Protein AF-R5KDH1-F1 (afdb_monomer)

Mean predicted aligned error: 16.39 Å

pLDDT: mean 75.21, std 15.28, range [27.48, 97.56]

Foldseek 3Di:
DDDDDDDQDQKKKAKDADPPFDPVSVVRHRPIDRDPVPDDDDPDPPGRMDIDIDRPPVDPQPVVLVVVVVVVVVVVVVVVVVLVVLVVVLVVLVVVVVVVVVVVVVVVVVVVVQVVVDDPDPCVVVCVPDDDCVVVVVVSVVVSCVSNVLSVLLVVLVVLLVVLVVVCVVVVVVVCLLLSLLLSLLVQLLVHDSNNVNNLVVLLVVLVSQLCSCVVRVVPDSVVSVLVSVLSSVSNVQSNVQNPDDDHSSVSSV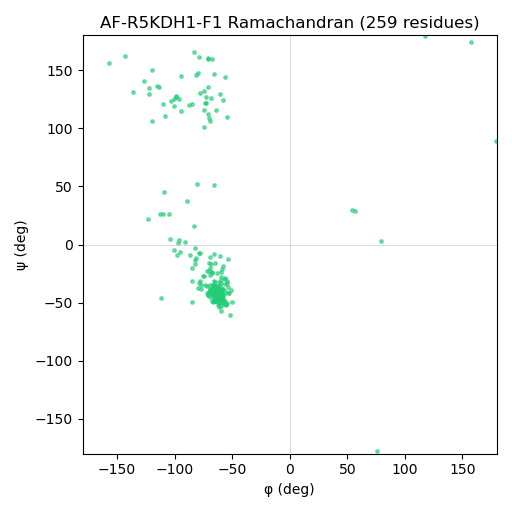CSSVPGD

Secondary structure (DSSP, 8-state):
----------EEEEEEE-TTS-HHHHHTTT-EESSGGGSPPPSSTT--EEEEEEE---S-THHHHHHHHHHHHHHHHHHHHHHHHHHHHHHHHHHHHHHHHHHHHHHHHHHHHHHHT-TT-TTHHHHTT----HHHHHHHHHHHHHHHHHHHHHHHHHHHHHHHHHHHHHTT-GGGHHHHHHHHHHHHHHH-HHHHHHHHHHHHHHHHHHHIIIIIIS---HHHHHHHHHHHHHHHHHHHHHHTSSS-HHHHTTTGGGS--

Structure (mmCIF, N/CA/C/O backbone):
data_AF-R5KDH1-F1
#
_entry.id   AF-R5KDH1-F1
#
loop_
_atom_site.group_PDB
_atom_site.id
_atom_site.type_symbol
_atom_site.label_atom_id
_atom_site.label_alt_id
_atom_site.label_comp_id
_atom_site.label_asym_id
_atom_site.label_entity_id
_atom_site.label_seq_id
_atom_site.pdbx_PDB_ins_code
_atom_site.Cartn_x
_atom_site.Cartn_y
_atom_site.Cartn_z
_atom_site.occupancy
_atom_site.B_iso_or_equiv
_atom_site.auth_seq_id
_atom_site.auth_comp_id
_atom_site.auth_asym_id
_atom_site.auth_atom_id
_atom_site.pdbx_PDB_model_num
ATOM 1 N N . MET A 1 1 ? 4.287 -24.248 -40.694 1.00 28.45 1 MET A N 1
ATOM 2 C CA . MET A 1 1 ? 4.937 -23.489 -39.607 1.00 28.45 1 MET A CA 1
ATOM 3 C C . MET A 1 1 ? 5.360 -22.168 -40.203 1.00 28.45 1 MET A C 1
ATOM 5 O O . MET A 1 1 ? 6.288 -22.158 -40.998 1.00 28.45 1 MET A O 1
ATOM 9 N N . THR A 1 2 ? 4.625 -21.103 -39.910 1.00 28.53 2 THR A N 1
ATOM 10 C CA . THR A 1 2 ? 4.895 -19.768 -40.452 1.00 28.53 2 THR A CA 1
ATOM 11 C C . THR A 1 2 ? 5.155 -18.877 -39.252 1.00 28.53 2 THR A C 1
ATOM 13 O O . THR A 1 2 ? 4.257 -18.627 -38.454 1.00 28.53 2 THR A O 1
ATOM 16 N N . THR A 1 3 ? 6.419 -18.529 -39.058 1.00 27.48 3 THR A N 1
ATOM 17 C CA . THR A 1 3 ? 6.893 -17.676 -37.971 1.00 27.48 3 THR A CA 1
ATOM 18 C C . THR A 1 3 ? 6.370 -16.260 -38.205 1.00 27.48 3 THR A C 1
ATOM 20 O O . THR A 1 3 ? 6.583 -15.707 -39.282 1.00 27.48 3 THR A O 1
ATOM 23 N N . LEU A 1 4 ? 5.689 -15.674 -37.220 1.00 30.05 4 LEU A N 1
ATOM 24 C CA . LEU A 1 4 ? 5.354 -14.250 -37.219 1.00 30.05 4 LEU A CA 1
ATOM 25 C C . LEU A 1 4 ? 6.659 -13.463 -37.022 1.00 30.05 4 LEU A C 1
ATOM 27 O O . LEU A 1 4 ? 7.229 -13.475 -35.934 1.00 30.05 4 LEU A O 1
ATOM 31 N N . LYS A 1 5 ? 7.164 -12.833 -38.085 1.00 32.09 5 LYS A N 1
ATOM 32 C CA . LYS A 1 5 ? 8.223 -11.819 -38.015 1.00 32.09 5 LYS A CA 1
ATOM 33 C C . LYS A 1 5 ? 7.588 -10.468 -38.323 1.00 32.09 5 LYS A C 1
ATOM 35 O O . LYS A 1 5 ? 7.166 -10.241 -39.449 1.00 32.09 5 LYS A O 1
ATOM 40 N N . GLY A 1 6 ? 7.509 -9.614 -37.314 1.00 32.19 6 GLY A N 1
ATOM 41 C CA . GLY A 1 6 ? 7.037 -8.241 -37.436 1.00 32.19 6 GLY A CA 1
ATOM 42 C C . GLY A 1 6 ? 7.061 -7.574 -36.069 1.00 32.19 6 GLY A C 1
ATOM 43 O O . GLY A 1 6 ? 6.088 -7.663 -35.328 1.00 32.19 6 GLY A O 1
ATOM 44 N N . ARG A 1 7 ? 8.199 -6.966 -35.714 1.00 37.72 7 ARG A N 1
ATOM 45 C CA . ARG A 1 7 ? 8.229 -5.885 -34.723 1.00 37.72 7 ARG A CA 1
ATOM 46 C C . ARG A 1 7 ? 7.627 -4.668 -35.421 1.00 37.72 7 ARG A C 1
ATOM 48 O O . ARG A 1 7 ? 8.076 -4.340 -36.512 1.00 37.72 7 ARG A O 1
ATOM 55 N N . ILE A 1 8 ? 6.626 -4.030 -34.825 1.00 44.75 8 ILE A N 1
ATOM 56 C CA . ILE A 1 8 ? 6.226 -2.679 -35.228 1.00 44.75 8 ILE A CA 1
ATOM 57 C C . ILE A 1 8 ? 7.321 -1.770 -34.661 1.00 44.75 8 ILE A C 1
ATOM 59 O O . ILE A 1 8 ? 7.395 -1.578 -33.453 1.00 44.75 8 ILE A O 1
ATOM 63 N N . SER A 1 9 ? 8.245 -1.349 -35.516 1.00 46.91 9 SER A N 1
ATOM 64 C CA . SER A 1 9 ? 9.350 -0.449 -35.194 1.00 46.91 9 SER A CA 1
ATOM 65 C C . SER A 1 9 ? 9.061 0.878 -35.887 1.00 46.91 9 SER A C 1
ATOM 67 O O . SER A 1 9 ? 8.931 0.887 -37.105 1.00 46.91 9 SER A O 1
ATOM 69 N N . ASN A 1 10 ? 8.962 1.978 -35.134 1.00 54.75 10 ASN A N 1
ATOM 70 C CA . ASN A 1 10 ? 8.792 3.338 -35.681 1.00 54.75 10 ASN A CA 1
ATOM 71 C C . ASN A 1 10 ? 10.139 3.967 -36.100 1.00 54.75 10 ASN A C 1
ATOM 73 O O . ASN A 1 10 ? 10.263 5.184 -36.231 1.00 54.75 10 ASN A O 1
ATOM 77 N N . GLU A 1 11 ? 11.176 3.141 -36.236 1.00 59.59 11 GLU A N 1
ATOM 78 C CA . GLU A 1 11 ? 12.497 3.556 -36.689 1.00 59.59 11 GLU A CA 1
ATOM 79 C C . GLU A 1 11 ? 12.551 3.506 -38.216 1.00 59.59 11 GLU A C 1
ATOM 81 O O . GLU A 1 11 ? 12.409 2.439 -38.816 1.00 59.59 11 GLU A O 1
ATOM 86 N N . ILE A 1 12 ? 12.815 4.653 -38.838 1.00 74.56 12 ILE A N 1
ATOM 87 C CA . ILE A 1 12 ? 13.170 4.730 -40.251 1.00 74.56 12 ILE A CA 1
ATOM 88 C C . ILE A 1 12 ? 14.694 4.768 -40.351 1.00 74.56 12 ILE A C 1
ATOM 90 O O . ILE A 1 12 ? 15.368 5.619 -39.763 1.00 74.56 12 ILE A O 1
ATOM 94 N N . TYR A 1 13 ? 15.253 3.840 -41.121 1.00 79.88 13 TYR A N 1
ATOM 95 C CA . TYR A 1 13 ? 16.681 3.770 -41.398 1.00 79.88 13 TYR A CA 1
ATOM 96 C C . TYR A 1 13 ? 16.988 4.500 -42.705 1.00 79.88 13 TYR A C 1
ATOM 98 O O . TYR A 1 13 ? 16.583 4.063 -43.781 1.00 79.88 13 TYR A O 1
ATOM 106 N N . ILE A 1 14 ? 17.742 5.591 -42.635 1.00 83.12 14 ILE A N 1
ATOM 107 C CA . ILE A 1 14 ? 18.126 6.401 -43.791 1.00 83.12 14 ILE A CA 1
ATOM 108 C C . ILE A 1 14 ? 19.572 6.099 -44.160 1.00 83.12 14 ILE A C 1
ATOM 110 O O . ILE A 1 14 ? 20.496 6.256 -43.360 1.00 83.12 14 ILE A O 1
ATOM 114 N N . TRP A 1 15 ? 19.806 5.694 -45.403 1.00 87.94 15 TRP A N 1
ATOM 115 C CA . TRP A 1 15 ? 21.163 5.517 -45.905 1.00 87.94 15 TRP A CA 1
ATOM 116 C C . TRP A 1 15 ? 21.816 6.875 -46.162 1.00 87.94 15 TRP A C 1
ATOM 118 O O . TRP A 1 15 ? 21.323 7.660 -46.966 1.00 87.94 15 TRP A O 1
ATOM 128 N N . ARG A 1 16 ? 22.953 7.147 -45.516 1.00 85.19 16 ARG A N 1
ATOM 129 C CA . ARG A 1 16 ? 23.733 8.378 -45.694 1.00 85.19 16 ARG A CA 1
ATOM 130 C C . ARG A 1 16 ? 25.085 8.094 -46.334 1.00 85.19 16 ARG A C 1
ATOM 132 O O . ARG A 1 16 ? 25.803 7.171 -45.940 1.00 85.19 16 ARG A O 1
ATOM 139 N N . SER A 1 17 ? 25.468 8.911 -47.308 1.00 86.75 17 SER A N 1
ATOM 140 C CA . SER A 1 17 ? 26.743 8.836 -48.016 1.00 86.75 17 SER A CA 1
ATOM 141 C C . SER A 1 17 ? 27.509 10.153 -47.892 1.00 86.75 17 SER A C 1
ATOM 143 O O . SER A 1 17 ? 26.944 11.227 -48.051 1.00 86.75 17 SER A O 1
ATOM 145 N N . SER A 1 18 ? 28.811 10.092 -47.606 1.00 82.00 18 SER A N 1
ATOM 146 C CA . SER A 1 18 ? 29.659 11.292 -47.619 1.00 82.00 18 SER A CA 1
ATOM 147 C C . SER A 1 18 ? 30.061 11.701 -49.046 1.00 82.00 18 SER A C 1
ATOM 149 O O . SER A 1 18 ? 30.124 10.856 -49.937 1.00 82.00 18 SER A O 1
ATOM 151 N N . ASP A 1 19 ? 30.497 12.952 -49.233 1.00 75.06 19 ASP A N 1
ATOM 152 C CA . ASP A 1 19 ? 30.885 13.565 -50.526 1.00 75.06 19 ASP A CA 1
ATOM 153 C C . ASP A 1 19 ? 31.944 12.802 -51.359 1.00 75.06 19 ASP A C 1
ATOM 155 O O . ASP A 1 19 ? 32.132 13.076 -52.539 1.00 75.06 19 ASP A O 1
ATOM 159 N N . ASN A 1 20 ? 32.625 11.810 -50.774 1.00 76.94 20 ASN A N 1
ATOM 160 C CA . ASN A 1 20 ? 33.615 10.944 -51.434 1.00 76.94 20 ASN A CA 1
ATOM 161 C C . ASN A 1 20 ? 33.273 9.441 -51.330 1.00 76.94 20 ASN A C 1
ATOM 163 O O . 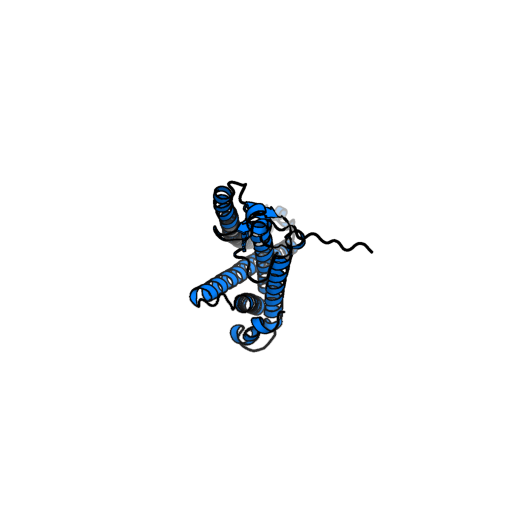ASN A 1 20 ? 34.167 8.590 -51.371 1.00 76.94 20 ASN A O 1
ATOM 167 N N . ALA A 1 21 ? 32.007 9.095 -51.101 1.00 79.50 21 ALA A N 1
ATOM 168 C CA . ALA A 1 21 ? 31.538 7.715 -51.116 1.00 79.50 21 ALA A CA 1
ATOM 169 C C . ALA A 1 21 ? 31.515 7.155 -52.551 1.00 79.50 21 ALA A C 1
ATOM 171 O O . ALA A 1 21 ? 31.547 7.896 -53.531 1.00 79.50 21 ALA A O 1
ATOM 172 N N . CYS A 1 22 ? 31.491 5.827 -52.698 1.00 83.38 22 CYS A N 1
ATOM 173 C CA . CYS A 1 22 ? 31.455 5.226 -54.031 1.00 83.38 22 CYS A CA 1
ATOM 174 C C . CYS A 1 22 ? 30.123 5.522 -54.746 1.00 83.38 22 CYS A C 1
ATOM 176 O O . CYS A 1 22 ? 29.117 5.759 -54.071 1.00 83.38 22 CYS A O 1
ATOM 178 N N . PRO A 1 23 ? 30.066 5.411 -56.089 1.00 84.31 23 PRO A N 1
ATOM 179 C CA . PRO A 1 23 ? 28.854 5.717 -56.856 1.00 84.31 23 PRO A CA 1
ATOM 180 C C . PRO A 1 23 ? 27.612 4.952 -56.381 1.00 84.31 23 PRO A C 1
ATOM 182 O O . PRO A 1 23 ? 26.507 5.482 -56.398 1.00 84.31 23 PRO A O 1
ATOM 185 N N . LYS A 1 24 ? 27.793 3.715 -55.895 1.00 83.62 24 LYS A N 1
ATOM 186 C CA . LYS A 1 24 ? 26.703 2.897 -55.350 1.00 83.62 24 LYS A CA 1
ATOM 187 C C . LYS A 1 24 ? 26.196 3.430 -54.004 1.00 83.62 24 LYS A C 1
ATOM 189 O O . LYS A 1 24 ? 24.990 3.514 -53.814 1.00 83.62 24 LYS A O 1
ATOM 194 N N . CYS A 1 25 ? 27.090 3.824 -53.095 1.00 83.62 25 CYS A N 1
ATOM 195 C CA . CYS A 1 25 ? 26.715 4.440 -51.818 1.00 83.62 25 CYS A CA 1
ATOM 196 C C . CYS A 1 25 ? 26.050 5.817 -52.047 1.00 83.62 25 CYS A C 1
ATOM 198 O O . CYS A 1 25 ? 25.069 6.108 -51.377 1.00 83.62 25 CYS A O 1
ATOM 200 N N . GLN A 1 26 ? 26.530 6.612 -53.016 1.00 83.69 26 GLN A N 1
ATOM 201 C CA . GLN A 1 26 ? 25.919 7.896 -53.402 1.00 83.69 26 GLN A CA 1
ATOM 202 C C . GLN A 1 26 ? 24.527 7.723 -54.019 1.00 83.69 26 GLN A C 1
ATOM 204 O O . GLN A 1 26 ? 23.630 8.503 -53.736 1.00 83.69 26 GLN A O 1
ATOM 209 N N . SER A 1 27 ? 24.310 6.670 -54.816 1.00 87.06 27 SER A N 1
ATOM 210 C CA . SER A 1 27 ? 22.987 6.383 -55.395 1.00 87.06 27 SER A CA 1
ATOM 211 C C . SER A 1 27 ? 21.932 5.944 -54.376 1.00 87.06 27 SER A C 1
ATOM 213 O O . SER A 1 27 ? 20.747 5.932 -54.694 1.00 87.06 27 SER A O 1
ATOM 215 N N . LEU A 1 28 ? 22.366 5.537 -53.182 1.00 86.06 28 LEU A N 1
ATOM 216 C CA . LEU A 1 28 ? 21.493 5.120 -52.088 1.00 86.06 28 LEU A CA 1
ATOM 217 C C . LEU A 1 28 ? 21.307 6.229 -51.047 1.00 86.06 28 LEU A C 1
ATOM 219 O O . LEU A 1 28 ? 20.536 6.036 -50.117 1.00 86.06 28 LEU A O 1
ATOM 223 N N . ASP A 1 29 ? 22.001 7.361 -51.186 1.00 87.00 29 ASP A N 1
ATOM 224 C CA . ASP A 1 29 ? 21.926 8.464 -50.235 1.00 87.00 29 ASP A CA 1
ATOM 225 C C . ASP A 1 29 ? 20.504 9.031 -50.132 1.00 87.00 29 ASP A C 1
ATOM 227 O O . ASP A 1 29 ? 19.863 9.322 -51.142 1.00 87.00 29 ASP A O 1
ATOM 231 N N . GLY A 1 30 ? 20.009 9.153 -48.902 1.00 80.88 30 GLY A N 1
ATOM 232 C CA . GLY A 1 30 ? 18.650 9.585 -48.588 1.00 80.88 30 GLY A CA 1
ATOM 233 C C . GLY A 1 30 ? 17.575 8.509 -48.747 1.00 80.88 30 GLY A C 1
ATOM 234 O O . GLY A 1 30 ? 16.405 8.817 -48.558 1.00 80.88 30 GLY A O 1
ATOM 235 N N . LYS A 1 31 ? 17.923 7.260 -49.091 1.00 87.81 31 LYS A N 1
ATOM 236 C CA . LYS A 1 31 ? 16.929 6.186 -49.192 1.00 87.81 31 LYS A CA 1
ATOM 237 C C . LYS A 1 31 ? 16.546 5.650 -47.812 1.00 87.81 31 LYS A C 1
ATOM 239 O O . LYS A 1 31 ? 17.424 5.287 -47.029 1.00 87.81 31 LYS A O 1
ATOM 244 N N . GLU A 1 32 ? 15.244 5.557 -47.581 1.00 84.31 32 GLU A N 1
ATOM 245 C CA . GLU A 1 32 ? 14.618 5.100 -46.341 1.00 84.31 32 GLU A CA 1
ATOM 246 C C . GLU A 1 32 ? 14.290 3.601 -46.387 1.00 84.31 32 GLU A C 1
ATOM 248 O O . GLU A 1 32 ? 13.940 3.054 -47.440 1.00 84.31 32 GLU A O 1
ATOM 253 N N . TYR A 1 33 ? 14.422 2.941 -45.238 1.00 80.50 33 TYR A N 1
ATOM 254 C CA . TYR A 1 33 ? 14.082 1.540 -45.020 1.00 80.50 33 TYR A CA 1
ATOM 255 C C . TYR A 1 33 ? 13.332 1.412 -43.693 1.00 80.50 33 TYR A C 1
ATOM 257 O O . TYR A 1 33 ? 13.796 1.915 -42.674 1.00 80.50 33 TYR A O 1
ATOM 265 N N . GLU A 1 34 ? 12.202 0.708 -43.701 1.00 68.69 34 GLU A N 1
ATOM 266 C CA . GLU A 1 34 ? 11.381 0.454 -42.504 1.00 68.69 34 GLU A CA 1
ATOM 267 C C . GLU A 1 34 ? 11.878 -0.764 -41.702 1.00 68.69 34 GLU A C 1
ATOM 269 O O . GLU A 1 34 ? 11.588 -0.903 -40.518 1.00 68.69 34 GLU A O 1
ATOM 274 N N . ASN A 1 35 ? 12.660 -1.655 -42.329 1.00 73.06 35 ASN A N 1
ATOM 275 C CA . ASN A 1 35 ? 13.270 -2.806 -41.664 1.00 73.06 35 ASN A CA 1
ATOM 276 C C . ASN A 1 35 ? 14.779 -2.841 -41.891 1.00 73.06 35 ASN A C 1
ATOM 278 O O . ASN A 1 35 ? 15.268 -2.645 -43.004 1.00 73.06 35 ASN A O 1
ATOM 282 N N . ILE A 1 36 ? 15.516 -3.214 -40.844 1.00 73.94 36 ILE A N 1
ATOM 283 C CA . ILE A 1 36 ? 16.972 -3.392 -40.905 1.00 73.94 36 ILE A CA 1
ATOM 284 C C . ILE A 1 36 ? 17.397 -4.487 -41.899 1.00 73.94 36 ILE A C 1
ATOM 286 O O . ILE A 1 36 ? 18.440 -4.367 -42.537 1.00 73.94 36 ILE A O 1
ATOM 290 N N . ASP A 1 37 ? 16.568 -5.524 -42.065 1.00 76.12 37 ASP A N 1
ATOM 291 C CA . ASP A 1 37 ? 16.812 -6.644 -42.984 1.00 76.12 37 ASP A CA 1
ATOM 292 C C . ASP A 1 37 ? 16.714 -6.220 -44.466 1.00 76.12 37 ASP A C 1
ATOM 294 O O . ASP A 1 37 ? 17.269 -6.893 -45.336 1.00 76.12 37 ASP A O 1
ATOM 298 N N . ASP A 1 38 ? 16.044 -5.098 -44.759 1.00 80.69 38 ASP A N 1
ATOM 299 C CA . ASP A 1 38 ? 15.888 -4.560 -46.118 1.00 80.69 38 ASP A CA 1
ATOM 300 C C . ASP A 1 38 ? 17.060 -3.646 -46.528 1.00 80.69 38 ASP A C 1
ATOM 302 O O . ASP A 1 38 ? 17.180 -3.258 -47.698 1.00 80.69 38 ASP A O 1
ATOM 306 N N . ILE A 1 39 ? 17.947 -3.308 -45.582 1.00 81.69 39 ILE A N 1
ATOM 307 C CA . ILE A 1 39 ? 19.115 -2.464 -45.833 1.00 81.69 39 ILE A CA 1
ATOM 308 C C . ILE A 1 39 ? 20.149 -3.274 -46.633 1.00 81.69 39 ILE A C 1
ATOM 310 O O . ILE A 1 39 ? 20.627 -4.310 -46.168 1.00 81.69 39 ILE A O 1
ATOM 314 N N . PRO A 1 40 ? 20.553 -2.816 -47.832 1.00 82.50 40 PRO A N 1
ATOM 315 C CA . PRO A 1 40 ? 21.485 -3.557 -48.668 1.00 82.50 40 PRO A CA 1
ATOM 316 C C . PRO A 1 40 ? 22.875 -3.657 -48.032 1.00 82.50 40 PRO A C 1
ATOM 318 O O . PRO A 1 40 ? 23.372 -2.713 -47.417 1.00 82.50 40 PRO A O 1
ATOM 321 N N . ASP A 1 41 ? 23.556 -4.778 -48.277 1.00 81.12 41 ASP A N 1
ATOM 322 C CA . ASP A 1 41 ? 24.926 -4.981 -47.809 1.00 81.12 41 ASP A CA 1
ATOM 323 C C . ASP A 1 41 ? 25.880 -3.881 -48.287 1.00 81.12 41 ASP A C 1
ATOM 325 O O . ASP A 1 41 ? 25.823 -3.394 -49.429 1.00 81.12 41 ASP A O 1
ATOM 329 N N . ARG A 1 42 ? 26.832 -3.538 -47.412 1.00 74.69 42 ARG A N 1
ATOM 330 C CA . ARG A 1 42 ? 27.854 -2.535 -47.713 1.00 74.69 42 ARG A CA 1
ATOM 331 C C . ARG A 1 42 ? 28.642 -2.944 -48.964 1.00 74.69 42 ARG A C 1
ATOM 333 O O . ARG A 1 42 ? 29.262 -4.007 -48.971 1.00 74.69 42 ARG A O 1
ATOM 340 N N . PRO A 1 43 ? 28.710 -2.083 -49.999 1.00 75.62 43 PRO A N 1
ATOM 341 C CA . PRO A 1 43 ? 29.357 -2.422 -51.267 1.00 75.62 43 PRO A CA 1
ATOM 342 C C . PRO A 1 43 ? 30.842 -2.775 -51.148 1.00 75.62 43 PRO A C 1
ATOM 344 O O . PRO A 1 43 ? 31.370 -3.501 -51.986 1.00 75.62 43 PRO A O 1
ATOM 347 N N . HIS A 1 44 ? 31.528 -2.223 -50.146 1.00 69.62 44 HIS A N 1
ATOM 348 C CA . HIS A 1 44 ? 32.909 -2.553 -49.823 1.00 69.62 44 HIS A CA 1
ATOM 349 C C . HIS A 1 44 ? 33.230 -2.212 -48.357 1.00 69.62 44 HIS A C 1
ATOM 351 O O . HIS A 1 44 ? 32.613 -1.301 -47.794 1.00 69.62 44 HIS A O 1
ATOM 357 N N . PRO A 1 45 ? 34.239 -2.869 -47.750 1.00 68.31 45 PRO A N 1
ATOM 358 C CA . PRO A 1 45 ? 34.552 -2.729 -46.322 1.00 68.31 45 PRO A CA 1
ATOM 359 C C . PRO A 1 45 ? 34.907 -1.307 -45.860 1.00 68.31 45 PRO A C 1
ATOM 361 O O . PRO A 1 45 ? 34.734 -0.990 -44.691 1.00 68.31 45 PRO A O 1
ATOM 364 N N . ASN A 1 46 ? 35.381 -0.447 -46.769 1.00 64.88 46 ASN A N 1
ATOM 365 C CA . ASN A 1 46 ? 35.840 0.915 -46.460 1.00 64.88 46 ASN A CA 1
ATOM 366 C C . ASN A 1 46 ? 34.940 2.018 -47.072 1.00 64.88 46 ASN A C 1
ATOM 368 O O . ASN A 1 46 ? 35.436 3.094 -47.409 1.00 64.88 46 ASN A O 1
ATOM 372 N N . CYS A 1 47 ? 33.644 1.747 -47.323 1.00 71.06 47 CYS A N 1
ATOM 373 C CA . CYS A 1 47 ? 32.727 2.786 -47.832 1.00 71.06 47 CYS A CA 1
ATOM 374 C C . CYS A 1 47 ? 32.436 3.817 -46.742 1.00 71.06 47 CYS A C 1
ATOM 376 O O . CYS A 1 47 ? 32.147 3.462 -45.602 1.00 71.06 47 CYS A O 1
ATOM 378 N N . LYS A 1 48 ? 32.480 5.100 -47.115 1.00 78.69 48 LYS A N 1
ATOM 379 C CA . LYS A 1 48 ? 32.100 6.239 -46.266 1.00 78.69 48 LYS A CA 1
ATOM 380 C C . LYS A 1 48 ? 30.577 6.424 -46.255 1.00 78.69 48 LYS A C 1
ATOM 382 O O . LYS A 1 48 ? 30.075 7.490 -46.598 1.00 78.69 48 LYS A O 1
ATOM 387 N N . CYS A 1 49 ? 29.854 5.350 -45.958 1.00 80.12 49 CYS A N 1
ATOM 388 C CA . CYS A 1 49 ? 28.407 5.357 -45.784 1.00 80.12 49 CYS A CA 1
ATOM 389 C C . CYS A 1 49 ? 28.053 4.905 -44.370 1.00 80.12 49 CYS A C 1
ATOM 391 O O . CYS A 1 49 ? 28.766 4.095 -43.768 1.00 80.12 49 CYS A O 1
ATOM 393 N N . TYR A 1 50 ? 26.940 5.404 -43.857 1.00 83.12 50 TYR A N 1
ATOM 394 C CA . TYR A 1 50 ? 26.382 4.998 -42.575 1.00 83.12 50 TYR A CA 1
ATOM 395 C C . TYR A 1 50 ? 24.857 4.981 -42.661 1.00 83.12 50 TYR A C 1
ATOM 397 O O . TYR A 1 50 ? 24.279 5.529 -43.596 1.00 83.12 50 TYR A O 1
ATOM 405 N N . ILE A 1 51 ? 24.229 4.292 -41.716 1.00 83.12 51 ILE A N 1
ATOM 406 C CA . ILE A 1 51 ? 22.779 4.306 -41.557 1.00 83.12 51 ILE A CA 1
ATOM 407 C C . ILE A 1 51 ? 22.475 5.291 -40.442 1.00 83.12 51 ILE A C 1
ATOM 409 O O . ILE A 1 51 ? 23.081 5.212 -39.374 1.00 83.12 51 ILE A O 1
ATOM 413 N N . ASP A 1 52 ? 21.602 6.234 -40.744 1.00 78.56 52 ASP A N 1
ATOM 414 C CA . ASP A 1 52 ? 21.070 7.215 -39.816 1.00 78.56 52 ASP A CA 1
ATOM 415 C C . ASP A 1 52 ? 19.684 6.734 -39.391 1.00 78.56 52 ASP A C 1
ATOM 417 O O . ASP A 1 52 ? 18.865 6.414 -40.250 1.00 78.56 52 ASP A O 1
ATOM 421 N N . THR A 1 53 ? 19.436 6.610 -38.092 1.00 72.88 53 THR A N 1
ATOM 422 C CA . THR A 1 53 ? 18.140 6.147 -37.584 1.00 72.88 53 THR A CA 1
ATOM 423 C C . THR A 1 53 ? 17.346 7.361 -37.144 1.00 72.88 53 THR A C 1
ATOM 425 O O . THR A 1 53 ? 17.779 8.091 -36.253 1.00 72.88 53 THR A O 1
ATOM 428 N N . VAL A 1 54 ? 16.192 7.573 -37.769 1.00 71.19 54 VAL A N 1
ATOM 429 C CA . VAL A 1 54 ? 15.283 8.672 -37.444 1.00 71.19 54 VAL A CA 1
ATOM 430 C C . VAL A 1 54 ? 13.987 8.078 -36.910 1.00 71.19 54 VAL A C 1
ATOM 432 O O . VAL A 1 54 ? 13.487 7.084 -37.434 1.00 71.19 54 VAL A O 1
ATOM 435 N N . ILE A 1 55 ? 13.469 8.673 -35.840 1.00 60.22 55 ILE A N 1
ATOM 436 C CA . ILE A 1 55 ? 12.139 8.360 -35.319 1.00 60.22 55 ILE A CA 1
ATOM 437 C C . ILE A 1 55 ? 11.158 9.211 -36.121 1.00 60.22 55 ILE A C 1
ATOM 439 O O . ILE A 1 55 ? 11.307 10.434 -36.156 1.00 60.22 55 ILE A O 1
ATOM 443 N N . ASP A 1 56 ? 10.212 8.569 -36.799 1.00 52.31 56 ASP A N 1
ATOM 444 C CA . ASP A 1 56 ? 9.172 9.277 -37.542 1.00 52.31 56 ASP A CA 1
ATOM 445 C C . ASP A 1 56 ? 8.198 9.950 -36.563 1.00 52.31 56 ASP A C 1
ATOM 447 O O . ASP A 1 56 ? 7.451 9.276 -35.851 1.00 52.31 56 ASP A O 1
ATOM 451 N N . ASP A 1 57 ? 8.258 11.281 -36.484 1.00 50.25 57 ASP A N 1
ATOM 452 C CA . ASP A 1 57 ? 7.478 12.113 -35.557 1.00 50.25 57 ASP A CA 1
ATOM 453 C C . ASP A 1 57 ? 6.405 12.914 -36.322 1.00 50.25 57 ASP A C 1
ATOM 455 O O . ASP A 1 57 ? 6.226 14.117 -36.140 1.00 50.25 57 ASP A O 1
ATOM 459 N N . GLU A 1 58 ? 5.695 12.250 -37.244 1.00 44.28 58 GLU A N 1
ATOM 460 C CA . GLU A 1 58 ? 4.656 12.862 -38.094 1.00 44.28 58 GLU A CA 1
ATOM 461 C C . GLU A 1 58 ? 3.415 13.342 -37.299 1.00 44.28 58 GLU A C 1
ATOM 463 O O . GLU A 1 58 ? 2.550 14.051 -37.818 1.00 44.28 58 GLU A O 1
ATOM 468 N N . CYS A 1 59 ? 3.323 13.016 -36.008 1.00 48.62 59 CYS A N 1
ATOM 469 C CA . CYS A 1 59 ? 2.288 13.520 -35.115 1.00 48.62 59 CYS A CA 1
ATOM 470 C C . CYS A 1 59 ? 2.825 14.690 -34.283 1.00 48.62 59 CYS A C 1
ATOM 472 O O . CYS A 1 59 ? 3.803 14.529 -33.568 1.00 48.62 59 CYS A O 1
ATOM 474 N N . GLY A 1 60 ? 2.136 15.839 -34.263 1.00 42.44 60 GLY A N 1
ATOM 475 C CA . GLY A 1 60 ? 2.348 16.928 -33.290 1.00 42.44 60 GLY A CA 1
ATOM 476 C C . GLY A 1 60 ? 1.991 16.532 -31.844 1.00 42.44 60 GLY A C 1
ATOM 477 O O . GLY A 1 60 ? 1.203 17.199 -31.182 1.00 42.44 60 GLY A O 1
ATOM 478 N N . CYS A 1 61 ? 2.535 15.414 -31.375 1.00 45.75 61 CYS A N 1
ATOM 479 C CA . CYS A 1 61 ? 2.174 14.675 -30.175 1.00 45.75 61 CYS A CA 1
ATOM 480 C C . CYS A 1 61 ? 2.789 15.275 -28.896 1.00 45.75 61 CYS A C 1
ATOM 482 O O . CYS A 1 61 ? 2.358 14.925 -27.804 1.00 45.75 61 CYS A O 1
ATOM 484 N N . HIS A 1 62 ? 3.744 16.209 -28.993 1.00 41.25 62 HIS A N 1
ATOM 485 C CA . HIS A 1 62 ? 4.335 16.877 -27.820 1.00 41.25 62 HIS A CA 1
ATOM 486 C C . HIS A 1 62 ? 3.308 17.671 -26.996 1.00 41.25 62 HIS A C 1
ATOM 488 O O . HIS A 1 62 ? 3.294 17.565 -25.778 1.00 41.25 62 HIS A O 1
ATOM 494 N N . GLU A 1 63 ? 2.388 18.389 -27.646 1.00 42.81 63 GLU A N 1
ATOM 495 C CA . GLU A 1 63 ? 1.325 19.138 -26.954 1.00 42.81 63 GLU A CA 1
ATOM 496 C C . GLU A 1 63 ? 0.266 18.192 -26.350 1.00 42.81 63 GLU A C 1
ATOM 498 O O . GLU A 1 63 ? -0.415 18.530 -25.390 1.00 42.81 63 GLU A O 1
ATOM 503 N N . GLN A 1 64 ? 0.145 16.967 -26.875 1.00 45.03 64 GLN A N 1
ATOM 504 C CA . GLN A 1 64 ? -0.720 15.927 -26.310 1.00 45.03 64 GLN A CA 1
ATOM 505 C C . GLN A 1 64 ? -0.071 15.251 -25.095 1.00 45.03 64 GLN A C 1
ATOM 507 O O . GLN A 1 64 ? -0.780 14.901 -24.163 1.00 45.03 64 GLN A O 1
ATOM 512 N N . ILE A 1 65 ? 1.260 15.116 -25.069 1.00 41.03 65 ILE A N 1
ATOM 513 C CA . ILE A 1 65 ? 2.016 14.542 -23.945 1.00 41.03 65 ILE A CA 1
ATOM 514 C C . ILE A 1 65 ? 1.867 15.386 -22.672 1.00 41.03 65 ILE A C 1
ATOM 516 O O . ILE A 1 65 ? 1.643 14.804 -21.614 1.00 41.03 65 ILE A O 1
ATOM 520 N N . ASP A 1 66 ? 1.933 16.719 -22.766 1.00 41.31 66 ASP A N 1
ATOM 521 C CA . ASP A 1 66 ? 1.765 17.604 -21.600 1.00 41.31 66 ASP A CA 1
ATOM 522 C C . ASP A 1 66 ? 0.346 17.502 -21.015 1.00 41.31 66 ASP A C 1
ATOM 524 O O . ASP A 1 66 ? 0.193 17.262 -19.822 1.00 41.31 66 ASP A O 1
ATOM 528 N N . ASN A 1 67 ? -0.688 17.529 -21.867 1.00 48.31 67 ASN A N 1
ATOM 529 C CA . ASN A 1 67 ? -2.080 17.343 -21.431 1.00 48.31 67 ASN A CA 1
ATOM 530 C C . ASN A 1 67 ? -2.312 15.978 -20.747 1.00 48.31 67 ASN A C 1
ATOM 532 O O . ASN A 1 67 ? -3.153 15.854 -19.870 1.00 48.31 67 ASN A O 1
ATOM 536 N N . ILE A 1 68 ? -1.565 14.941 -21.132 1.00 43.59 68 ILE A N 1
ATOM 537 C CA . ILE A 1 68 ? -1.725 13.581 -20.592 1.00 43.59 68 ILE A CA 1
ATOM 538 C C . ILE A 1 68 ? -0.936 13.384 -19.291 1.00 43.59 68 ILE A C 1
ATOM 540 O O . ILE A 1 68 ? -1.340 12.597 -18.433 1.00 43.59 68 ILE A O 1
ATOM 544 N N . ILE A 1 69 ? 0.203 14.064 -19.132 1.00 49.59 69 ILE A N 1
ATOM 545 C CA . ILE A 1 69 ? 0.876 14.149 -17.831 1.00 49.59 69 ILE A CA 1
ATOM 546 C C . ILE A 1 69 ? -0.065 14.827 -16.836 1.00 49.59 69 ILE A C 1
ATOM 548 O O . ILE A 1 69 ? -0.248 14.283 -15.747 1.00 49.59 69 ILE A O 1
ATOM 552 N N . ASP A 1 70 ? -0.724 15.907 -17.257 1.00 53.19 70 ASP A N 1
ATOM 553 C CA . ASP A 1 70 ? -1.736 16.591 -16.457 1.00 53.19 70 ASP A CA 1
ATOM 554 C C . ASP A 1 70 ? -2.912 15.652 -16.107 1.00 53.19 70 ASP A C 1
ATOM 556 O O . ASP A 1 70 ? -3.263 15.566 -14.935 1.00 53.19 70 ASP A O 1
ATOM 560 N N . ASP A 1 71 ? -3.444 14.856 -17.048 1.00 51.75 71 ASP A N 1
ATOM 561 C CA . ASP A 1 71 ? -4.543 13.897 -16.784 1.00 51.75 71 ASP A CA 1
ATOM 562 C C . ASP A 1 71 ? -4.158 12.771 -15.789 1.00 51.75 71 ASP A C 1
ATOM 564 O O . ASP A 1 71 ? -4.981 12.280 -15.012 1.00 51.75 71 ASP A O 1
ATOM 568 N N . VAL A 1 72 ? -2.905 12.294 -15.814 1.00 49.59 72 VAL A N 1
ATOM 569 C CA . VAL A 1 72 ? -2.425 11.247 -14.887 1.00 49.59 72 VAL A CA 1
ATOM 570 C C . VAL A 1 72 ? -2.133 11.825 -13.503 1.00 49.59 72 VAL A C 1
ATOM 572 O O . VAL A 1 72 ? -2.425 11.173 -12.497 1.00 49.59 72 VAL A O 1
ATOM 575 N N . GLU A 1 73 ? -1.575 13.034 -13.439 1.00 56.00 73 GLU A N 1
ATOM 576 C CA . GLU A 1 73 ? -1.426 13.781 -12.188 1.00 56.00 73 GLU A CA 1
ATOM 577 C C . GLU A 1 73 ? -2.796 14.149 -11.594 1.00 56.00 73 GLU A C 1
ATOM 579 O O . GLU A 1 73 ? -2.974 14.057 -10.379 1.00 56.00 73 GLU A O 1
ATOM 584 N N . GLU A 1 74 ? -3.786 14.460 -12.436 1.00 65.00 74 GLU A N 1
ATOM 585 C CA . GLU A 1 74 ? -5.188 14.642 -12.049 1.00 65.00 74 GLU A CA 1
ATOM 586 C C . GLU A 1 74 ? -5.759 13.351 -11.454 1.00 65.00 74 GLU A C 1
ATOM 588 O O . GLU A 1 74 ? -6.323 13.394 -10.368 1.00 65.00 74 GLU A O 1
ATOM 593 N N . MET A 1 75 ? -5.513 12.184 -12.060 1.00 56.16 75 MET A N 1
ATOM 594 C CA . MET A 1 75 ? -5.945 10.891 -11.506 1.00 56.16 75 MET A CA 1
ATOM 595 C C . MET A 1 75 ? -5.290 10.546 -10.155 1.00 56.16 75 MET A C 1
ATOM 597 O O . MET A 1 75 ? -5.941 9.981 -9.274 1.00 56.16 75 MET A O 1
ATOM 601 N N . GLU A 1 76 ? -4.003 10.864 -9.959 1.00 58.62 76 GLU A N 1
ATOM 602 C CA . GLU A 1 76 ? -3.352 10.748 -8.642 1.00 58.62 76 GLU A CA 1
ATOM 603 C C . GLU A 1 76 ? -3.996 11.721 -7.636 1.00 58.62 76 GLU A C 1
ATOM 605 O O . GLU A 1 76 ? -4.242 11.352 -6.483 1.00 58.62 76 GLU A O 1
ATOM 610 N N . GLY A 1 77 ? -4.340 12.928 -8.093 1.00 64.88 77 GLY A N 1
ATOM 611 C CA . GLY A 1 77 ? -5.144 13.906 -7.363 1.00 64.88 77 GLY A CA 1
ATOM 612 C C . GLY A 1 77 ? -6.536 13.391 -6.988 1.00 64.88 77 GLY A C 1
ATOM 613 O O . GLY A 1 77 ? -6.954 13.571 -5.848 1.00 64.88 77 GLY A O 1
ATOM 614 N N . ASP A 1 78 ? -7.219 12.681 -7.883 1.00 68.12 78 ASP A N 1
ATOM 615 C CA . ASP A 1 78 ? -8.543 12.099 -7.655 1.00 68.12 78 ASP A CA 1
ATOM 616 C C . ASP A 1 78 ? -8.497 10.975 -6.620 1.00 68.12 78 ASP A C 1
ATOM 618 O O . ASP A 1 78 ? -9.384 10.873 -5.775 1.00 68.12 78 ASP A O 1
ATOM 622 N N . ILE A 1 79 ? -7.449 10.144 -6.631 1.00 64.31 79 ILE A N 1
ATOM 623 C CA . ILE A 1 79 ? -7.239 9.122 -5.594 1.00 64.31 79 ILE A CA 1
ATOM 624 C C . ILE A 1 79 ? -7.045 9.790 -4.230 1.00 64.31 79 ILE A C 1
ATOM 626 O O . ILE A 1 79 ? -7.628 9.348 -3.239 1.00 64.31 79 ILE A O 1
ATOM 630 N N . LEU A 1 80 ? -6.248 10.860 -4.171 1.00 67.62 80 LEU A N 1
ATOM 631 C CA . LEU A 1 80 ? -6.042 11.637 -2.948 1.00 67.62 80 LEU A CA 1
ATOM 632 C C . LEU A 1 80 ? -7.341 12.297 -2.471 1.00 67.62 80 LEU A C 1
ATOM 634 O O . LEU A 1 80 ? -7.683 12.177 -1.297 1.00 67.62 80 LEU A O 1
ATOM 638 N N . SER A 1 81 ? -8.089 12.921 -3.382 1.00 73.38 81 SER A N 1
ATOM 639 C CA . SER A 1 81 ? -9.400 13.511 -3.101 1.00 73.38 81 SER A CA 1
ATOM 640 C C . SER A 1 81 ? -10.376 12.453 -2.594 1.00 73.38 81 SER A C 1
ATOM 642 O O . SER A 1 81 ? -11.053 12.666 -1.596 1.00 73.38 81 SER A O 1
ATOM 644 N N . GLY A 1 82 ? -10.394 11.271 -3.212 1.00 71.25 82 GLY A N 1
ATOM 645 C CA . GLY A 1 82 ? -11.209 10.142 -2.776 1.00 71.25 82 GLY A CA 1
ATOM 646 C C . GLY A 1 82 ? -10.843 9.654 -1.372 1.00 71.25 82 GLY A C 1
ATOM 647 O O . GLY A 1 82 ? -11.732 9.328 -0.589 1.00 71.25 82 GLY A O 1
ATOM 648 N N . LEU A 1 83 ? -9.555 9.641 -1.009 1.00 67.25 83 LEU A N 1
ATOM 649 C CA . LEU A 1 83 ? -9.121 9.324 0.358 1.00 67.25 83 LEU A CA 1
ATOM 650 C C . LEU A 1 83 ? -9.574 10.390 1.368 1.00 67.25 83 LEU A C 1
ATOM 652 O O . LEU A 1 83 ? -10.017 10.033 2.462 1.00 67.25 83 LEU A O 1
ATOM 656 N N . ASP A 1 84 ? -9.511 11.671 1.007 1.00 75.06 84 ASP A N 1
ATOM 657 C CA . ASP A 1 84 ? -9.988 12.770 1.854 1.00 75.06 84 ASP A CA 1
ATOM 658 C C . ASP A 1 84 ? -11.520 12.746 2.010 1.00 75.06 84 ASP A C 1
ATOM 660 O O . ASP A 1 84 ? -12.040 12.925 3.114 1.00 75.06 84 ASP A O 1
ATOM 664 N N . GLU A 1 85 ? -12.257 12.442 0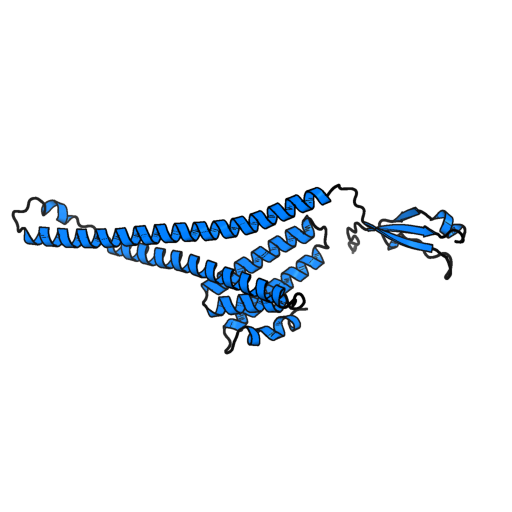.940 1.00 78.69 85 GLU A N 1
ATOM 665 C CA . GLU A 1 85 ? -13.706 12.216 0.973 1.00 78.69 85 GLU A CA 1
ATOM 666 C C . GLU A 1 85 ? -14.071 11.008 1.843 1.00 78.69 85 GLU A C 1
ATOM 668 O O . GLU A 1 85 ? -15.034 11.060 2.610 1.00 78.69 85 GLU A O 1
ATOM 673 N N . MET A 1 86 ? -13.283 9.930 1.786 1.00 71.56 86 MET A N 1
ATOM 674 C CA . MET A 1 86 ? -13.451 8.773 2.667 1.00 71.56 86 MET A CA 1
ATOM 675 C C . MET A 1 86 ? -13.192 9.126 4.139 1.00 71.56 86 MET A C 1
ATOM 677 O O . MET A 1 86 ? -13.904 8.620 5.007 1.00 71.56 86 MET A O 1
ATOM 681 N N . GLU A 1 87 ? -12.232 10.005 4.446 1.00 73.62 87 GLU A N 1
ATOM 682 C CA . GLU A 1 87 ? -12.014 10.506 5.812 1.00 73.62 87 GLU A CA 1
ATOM 683 C C . GLU A 1 87 ? -13.179 11.391 6.277 1.00 73.62 87 GLU A C 1
ATOM 685 O O . GLU A 1 87 ? -13.655 11.246 7.402 1.00 73.62 87 GLU A O 1
ATOM 690 N N . ALA A 1 88 ? -13.695 12.267 5.412 1.00 81.00 88 ALA A N 1
ATOM 691 C CA . ALA A 1 88 ? -14.874 13.071 5.724 1.00 81.00 88 ALA A CA 1
ATOM 692 C C . ALA A 1 88 ? -16.094 12.178 6.009 1.00 81.00 88 ALA A C 1
ATOM 694 O O . ALA A 1 88 ? -16.761 12.344 7.031 1.00 81.00 88 ALA A O 1
ATOM 695 N N . ALA A 1 89 ? -16.326 11.164 5.171 1.00 75.69 89 ALA A N 1
ATOM 696 C CA . ALA A 1 89 ? -17.378 10.175 5.380 1.00 75.69 89 ALA A CA 1
ATOM 697 C C . ALA A 1 89 ? -17.170 9.375 6.677 1.00 75.69 89 ALA A C 1
ATOM 699 O O . ALA A 1 89 ? -18.135 9.091 7.387 1.00 75.69 89 ALA A O 1
ATOM 700 N N . LYS A 1 90 ? -15.923 9.037 7.030 1.00 78.12 90 LYS A N 1
ATOM 701 C CA . LYS A 1 90 ? -15.590 8.412 8.318 1.00 78.12 90 LYS A CA 1
ATOM 702 C C . LYS A 1 90 ? -15.984 9.313 9.489 1.00 78.12 90 LYS A C 1
ATOM 704 O O . LYS A 1 90 ? -16.645 8.827 10.402 1.00 78.12 90 LYS A O 1
ATOM 709 N N . ILE A 1 91 ? -15.637 10.600 9.453 1.00 83.56 91 ILE A N 1
ATOM 710 C CA . ILE A 1 91 ? -15.986 11.565 10.510 1.00 83.56 91 ILE A CA 1
ATOM 711 C C . ILE A 1 91 ? -17.509 11.682 10.660 1.00 83.56 91 ILE A C 1
ATOM 713 O O . ILE A 1 91 ? -18.025 11.673 11.778 1.00 83.56 91 ILE A O 1
ATOM 717 N N . GLU A 1 92 ? -18.244 11.756 9.549 1.00 82.88 92 GLU A N 1
ATOM 718 C CA . GLU A 1 92 ? -19.711 11.793 9.574 1.00 82.88 92 GLU A CA 1
ATOM 719 C C . GLU A 1 92 ? -20.300 10.523 10.199 1.00 82.88 92 GLU A C 1
ATOM 721 O O . GLU A 1 92 ? -21.180 10.598 11.058 1.00 82.88 92 GLU A O 1
ATOM 726 N N . VAL A 1 93 ? -19.785 9.353 9.818 1.00 75.75 93 VAL A N 1
ATOM 727 C CA . VAL A 1 93 ? -20.209 8.059 10.366 1.00 75.75 93 VAL A CA 1
ATOM 728 C C . VAL A 1 93 ? -19.910 7.960 11.867 1.00 75.75 93 VAL A C 1
ATOM 730 O O . VAL A 1 93 ? -20.779 7.539 12.634 1.00 75.75 93 VAL A O 1
ATOM 733 N N . GLU A 1 94 ? -18.729 8.395 12.309 1.00 81.31 94 GLU A N 1
ATOM 734 C CA . GLU A 1 94 ? -18.368 8.463 13.730 1.00 81.31 94 GLU A CA 1
ATOM 735 C C . GLU A 1 94 ? -19.296 9.413 14.506 1.00 81.31 94 GLU A C 1
ATOM 737 O O . GLU A 1 94 ? -19.759 9.066 15.595 1.00 81.31 94 GLU A O 1
ATOM 742 N N . SER A 1 95 ? -19.640 10.571 13.932 1.00 85.06 95 SER A N 1
ATOM 743 C CA . SER A 1 95 ? -20.579 11.527 14.534 1.00 85.06 95 SER A CA 1
ATOM 744 C C . SER A 1 95 ? -21.981 10.936 14.698 1.00 85.06 95 SER A C 1
ATOM 746 O O . SER A 1 95 ? -22.557 11.012 15.784 1.00 85.06 95 SER A O 1
ATOM 748 N N . ILE A 1 96 ? -22.516 10.292 13.654 1.00 80.75 96 ILE A N 1
ATOM 749 C CA . ILE A 1 96 ? -23.831 9.627 13.695 1.00 80.75 96 ILE A CA 1
ATOM 750 C C . ILE A 1 96 ? -23.863 8.567 14.798 1.00 80.75 96 ILE A C 1
ATOM 752 O O . ILE A 1 96 ? -24.869 8.395 15.488 1.00 80.75 96 ILE A O 1
ATOM 756 N N . PHE A 1 97 ? -22.760 7.850 14.989 1.00 77.81 97 PHE A N 1
ATOM 757 C CA . PHE A 1 97 ? -22.667 6.832 16.023 1.00 77.81 97 PHE A CA 1
ATOM 758 C C . PHE A 1 97 ? -22.631 7.426 17.430 1.00 77.81 97 PHE A C 1
ATOM 760 O O . PHE A 1 97 ? -23.308 6.920 18.323 1.00 77.81 97 PHE A O 1
ATOM 767 N N . ILE A 1 98 ? -21.905 8.526 17.637 1.00 83.69 98 ILE A N 1
ATOM 768 C CA . ILE A 1 98 ? -21.917 9.252 18.915 1.00 83.69 98 ILE A CA 1
ATOM 769 C C . ILE A 1 98 ? -23.340 9.721 19.248 1.00 83.69 98 ILE A C 1
ATOM 771 O O . ILE A 1 98 ? -23.822 9.495 20.361 1.00 83.69 98 ILE A O 1
ATOM 775 N N . GLU A 1 99 ? -24.041 10.309 18.276 1.00 84.06 99 GLU A N 1
ATOM 776 C CA . GLU A 1 99 ? -25.437 10.728 18.435 1.00 84.06 99 GLU A CA 1
ATOM 777 C C . GLU A 1 99 ? -26.358 9.544 18.759 1.00 84.06 99 GLU A C 1
ATOM 779 O O . GLU A 1 99 ? -27.201 9.637 19.655 1.00 84.06 99 GLU A O 1
ATOM 784 N N . TYR A 1 100 ? -26.162 8.405 18.087 1.00 80.31 100 TYR A N 1
ATOM 785 C CA . TYR A 1 100 ? -26.906 7.174 18.346 1.00 80.31 100 TYR A CA 1
ATOM 786 C C . TYR A 1 100 ? -26.778 6.713 19.806 1.00 80.31 100 TYR A C 1
ATOM 788 O O . TYR A 1 100 ? -27.790 6.422 20.452 1.00 80.31 100 TYR A O 1
ATOM 796 N N . TYR A 1 101 ? -25.557 6.672 20.350 1.00 81.31 101 TYR A N 1
ATOM 797 C CA . TYR A 1 101 ? -25.332 6.265 21.741 1.00 81.31 101 TYR A CA 1
ATOM 798 C C . TYR A 1 101 ? -25.904 7.269 22.747 1.00 81.31 101 TYR A C 1
ATOM 800 O O . TYR A 1 101 ? -26.505 6.845 23.734 1.00 81.31 101 TYR A O 1
ATOM 808 N N . SER A 1 102 ? -25.810 8.574 22.472 1.00 84.56 102 SER A N 1
ATOM 809 C CA . SER A 1 102 ? -26.433 9.608 23.312 1.00 84.56 102 SER A CA 1
ATOM 810 C C . SER A 1 102 ? -27.955 9.435 23.382 1.00 84.56 102 SER A C 1
ATOM 812 O O . SER A 1 102 ? -28.533 9.372 24.466 1.00 84.56 102 SER A O 1
ATOM 814 N N . LEU A 1 103 ? -28.615 9.265 22.230 1.00 81.12 103 LEU A N 1
ATOM 815 C CA . LEU A 1 103 ? -30.063 9.029 22.163 1.00 81.12 103 LEU A CA 1
ATOM 816 C C . LEU A 1 103 ? -30.472 7.733 22.872 1.00 81.12 103 LEU A C 1
ATOM 818 O O . LEU A 1 103 ? -31.541 7.660 23.481 1.00 81.12 103 LEU A O 1
ATOM 822 N N . LYS A 1 104 ? -29.631 6.698 22.802 1.00 78.62 104 LYS A N 1
ATOM 823 C CA . LYS A 1 104 ? -29.859 5.430 23.500 1.00 78.62 104 LYS A CA 1
ATOM 824 C C . LYS A 1 104 ? -29.836 5.606 25.019 1.00 78.62 104 LYS A C 1
ATOM 826 O O . LYS A 1 104 ? -30.700 5.045 25.695 1.00 78.62 104 LYS A O 1
ATOM 831 N N . GLU A 1 105 ? -28.884 6.368 25.551 1.00 83.06 105 GLU A N 1
ATOM 832 C CA . GLU A 1 105 ? -28.816 6.674 26.984 1.00 83.06 105 GLU A CA 1
ATOM 833 C C . GLU A 1 105 ? -30.028 7.493 27.444 1.00 83.06 105 GLU A C 1
ATOM 835 O O . GLU A 1 105 ? -30.661 7.138 28.441 1.00 83.06 105 GLU A O 1
ATOM 840 N N . GLU A 1 106 ? -30.430 8.512 26.679 1.00 81.00 106 GLU A N 1
ATOM 841 C CA . GLU A 1 106 ? -31.643 9.295 26.958 1.00 81.00 106 GLU A CA 1
ATOM 842 C C . GLU A 1 106 ? -32.905 8.421 26.967 1.00 81.00 106 GLU A C 1
ATOM 844 O O . GLU A 1 106 ? -33.755 8.537 27.854 1.00 81.00 106 GLU A O 1
ATOM 849 N N . LEU A 1 107 ? -33.028 7.501 26.006 1.00 76.56 107 LEU A N 1
ATOM 850 C CA . LEU A 1 107 ? -34.159 6.580 25.928 1.00 76.56 107 LEU A CA 1
ATOM 851 C C . LEU A 1 107 ? -34.176 5.588 27.100 1.00 76.56 107 LEU A C 1
ATOM 853 O O . LEU A 1 107 ? -35.254 5.250 27.597 1.00 76.56 107 LEU A O 1
ATOM 857 N N . ALA A 1 108 ? -33.005 5.134 27.557 1.00 80.06 108 ALA A N 1
ATOM 858 C CA . ALA A 1 108 ? -32.880 4.288 28.742 1.00 80.06 108 ALA A CA 1
ATOM 859 C C . ALA A 1 108 ? -33.307 5.038 30.014 1.00 80.06 108 ALA A C 1
ATOM 861 O O . ALA A 1 108 ? -34.097 4.503 30.792 1.00 80.06 108 ALA A O 1
ATOM 862 N N . PHE A 1 109 ? -32.869 6.289 30.171 1.00 78.12 109 PHE A N 1
ATOM 863 C CA . PHE A 1 109 ? -33.254 7.152 31.287 1.00 78.12 109 PHE A CA 1
ATOM 864 C C . PHE A 1 109 ? -34.766 7.430 31.309 1.00 78.12 109 PHE A C 1
ATOM 866 O O . PHE A 1 109 ? -35.430 7.205 32.320 1.00 78.12 109 PHE A O 1
ATOM 873 N N . MET A 1 110 ? -35.351 7.824 30.171 1.00 74.69 110 MET A N 1
ATOM 874 C CA . MET A 1 110 ? -36.801 8.040 30.065 1.00 74.69 110 MET A CA 1
ATOM 875 C C . MET A 1 110 ? -37.604 6.772 30.371 1.00 74.69 110 MET A C 1
ATOM 877 O O . MET A 1 110 ? -38.692 6.845 30.943 1.00 74.69 110 MET A O 1
ATOM 881 N N . LYS A 1 111 ? -37.096 5.597 29.976 1.00 74.94 111 LYS A N 1
ATOM 882 C CA . LYS A 1 111 ? -37.738 4.314 30.284 1.00 74.94 111 LYS A CA 1
ATOM 883 C C . LYS A 1 111 ? -37.766 4.061 31.793 1.00 74.94 111 LYS A C 1
ATOM 885 O O . LYS A 1 111 ? -38.803 3.641 32.301 1.00 74.94 111 LYS A O 1
ATOM 890 N N . GLU A 1 112 ? -36.671 4.347 32.491 1.00 75.75 112 GLU A N 1
ATOM 891 C CA . GLU A 1 112 ? -36.578 4.219 33.948 1.00 75.75 112 GLU A CA 1
ATOM 892 C C . GLU A 1 112 ? -37.545 5.178 34.669 1.00 75.75 112 GLU A C 1
ATOM 894 O O . GLU A 1 112 ? -38.305 4.747 35.540 1.00 75.75 112 GLU A O 1
ATOM 899 N N . GLU A 1 113 ? -37.620 6.448 34.247 1.00 72.94 113 GLU A N 1
ATOM 900 C CA . GLU A 1 113 ? -38.605 7.409 34.775 1.00 72.94 113 GLU A CA 1
ATOM 901 C C . GLU A 1 113 ? -40.054 6.940 34.556 1.00 72.94 113 GLU A C 1
ATOM 903 O O . GLU A 1 113 ? -40.919 7.098 35.427 1.00 72.94 113 GLU A O 1
ATOM 908 N N . LEU A 1 114 ? -40.334 6.320 33.406 1.00 69.00 114 LEU A N 1
ATOM 909 C CA . LEU A 1 114 ? -41.658 5.792 33.091 1.00 69.00 114 LEU A CA 1
ATOM 910 C C . LEU A 1 114 ? -42.031 4.579 33.953 1.00 69.00 114 LEU A C 1
ATOM 912 O O . LEU A 1 114 ? -43.188 4.442 34.354 1.00 69.00 114 LEU A O 1
ATOM 916 N N . GLU A 1 115 ? -41.069 3.700 34.235 1.00 69.25 115 GLU A N 1
ATOM 917 C CA . GLU A 1 115 ? -41.247 2.555 35.135 1.00 69.25 115 GLU A CA 1
ATOM 918 C C . GLU A 1 115 ? -41.485 3.022 36.585 1.00 69.25 115 GLU A C 1
ATOM 920 O O . GLU A 1 115 ? -42.330 2.455 37.285 1.00 69.25 115 GLU A O 1
ATOM 925 N N . ALA A 1 116 ? -40.844 4.118 37.008 1.00 73.50 116 ALA A N 1
ATOM 926 C CA . ALA A 1 116 ? -41.031 4.731 38.326 1.00 73.50 116 ALA A CA 1
ATOM 927 C C . ALA A 1 116 ? -42.402 5.425 38.516 1.00 73.50 116 ALA A C 1
ATOM 929 O O . ALA A 1 116 ? -42.880 5.557 39.644 1.00 73.50 116 ALA A O 1
ATOM 930 N N . CYS A 1 117 ? -43.074 5.826 37.429 1.00 72.19 117 CYS A N 1
ATOM 931 C CA . CYS A 1 117 ? -44.385 6.500 37.428 1.00 72.19 117 CYS A CA 1
ATOM 932 C C . CYS A 1 117 ? -45.549 5.626 37.966 1.00 72.19 117 CYS A C 1
ATOM 934 O O . CYS A 1 117 ? -46.623 6.135 38.308 1.00 72.19 117 CYS A O 1
ATOM 936 N N . GLY A 1 118 ? -45.359 4.305 38.065 1.00 66.75 118 GLY A N 1
ATOM 937 C CA . GLY A 1 118 ? -46.341 3.371 38.621 1.00 66.75 118 GLY A CA 1
ATOM 938 C C . GLY A 1 118 ? -47.539 3.051 37.700 1.00 66.75 118 GLY A C 1
ATOM 939 O O . GLY A 1 118 ? -47.625 3.512 36.561 1.00 66.75 118 GLY A O 1
ATOM 940 N N . PRO A 1 119 ? -48.508 2.238 38.172 1.00 64.31 119 PRO A N 1
ATOM 941 C CA . PRO A 1 119 ? -49.534 1.603 37.329 1.00 64.31 119 PRO A CA 1
ATOM 942 C C . PRO A 1 119 ? -50.585 2.553 36.728 1.00 64.31 119 PRO A C 1
ATOM 944 O O . PRO A 1 119 ? -51.341 2.139 35.854 1.00 64.31 119 PRO A O 1
ATOM 947 N N . ASN A 1 120 ? -50.634 3.817 37.161 1.00 63.19 120 ASN A N 1
ATOM 948 C CA . ASN A 1 120 ? -51.590 4.818 36.669 1.00 63.19 120 ASN A CA 1
ATOM 949 C C . ASN A 1 120 ? -51.016 5.719 35.557 1.00 63.19 120 ASN A C 1
ATOM 951 O O . ASN A 1 120 ? -51.686 6.652 35.106 1.00 63.19 120 ASN A O 1
ATOM 955 N N . CYS A 1 121 ? -49.787 5.461 35.104 1.00 67.94 121 CYS A N 1
ATOM 956 C CA . CYS A 1 121 ? -49.149 6.233 34.046 1.00 67.94 121 CYS A CA 1
ATOM 957 C C . CYS A 1 121 ? -49.741 5.881 32.669 1.00 67.94 121 CYS A C 1
ATOM 959 O O . CYS A 1 121 ? -49.555 4.771 32.171 1.00 67.94 121 CYS A O 1
ATOM 961 N N . LYS A 1 122 ? -50.404 6.839 32.000 1.00 58.69 122 LYS A N 1
ATOM 962 C CA . LYS A 1 122 ? -50.986 6.649 30.649 1.00 58.69 122 LYS A CA 1
ATOM 963 C C . LYS A 1 122 ? -49.967 6.222 29.577 1.00 58.69 122 LYS A C 1
ATOM 965 O O . LYS A 1 122 ? -50.364 5.715 28.535 1.00 58.69 122 LYS A O 1
ATOM 970 N N . ALA A 1 123 ? -48.673 6.417 29.819 1.00 57.41 123 ALA A N 1
ATOM 971 C CA . ALA A 1 123 ? -47.605 6.078 28.883 1.00 57.41 123 ALA A CA 1
ATOM 972 C C . ALA A 1 123 ? -47.181 4.591 28.916 1.00 57.41 123 ALA A C 1
ATOM 974 O O . ALA A 1 123 ? -46.584 4.111 27.954 1.00 57.41 123 ALA A O 1
ATOM 975 N N . VAL A 1 124 ? -47.531 3.833 29.967 1.00 53.16 124 VAL A N 1
ATOM 976 C CA . VAL A 1 124 ? -47.108 2.425 30.153 1.00 53.16 124 VAL A CA 1
ATOM 977 C C . VAL A 1 124 ? -47.732 1.473 29.118 1.00 53.16 124 VAL A C 1
ATOM 979 O O . VAL A 1 124 ? -47.168 0.426 28.803 1.00 53.16 124 VAL A O 1
ATOM 982 N N . GLU A 1 125 ? -48.879 1.824 28.526 1.00 52.28 125 GLU A N 1
ATOM 983 C CA . GLU A 1 125 ? -49.461 1.033 27.429 1.00 52.28 125 GLU A CA 1
ATOM 984 C C . GLU A 1 125 ? -48.715 1.206 26.096 1.00 52.28 125 GLU A C 1
ATOM 986 O O . GLU A 1 125 ? -48.689 0.270 25.296 1.00 52.28 125 GLU A O 1
ATOM 991 N N . ALA A 1 126 ? -48.051 2.347 25.870 1.00 52.22 126 ALA A N 1
ATOM 992 C CA . ALA A 1 126 ? -47.267 2.596 24.658 1.00 52.22 126 ALA A CA 1
ATOM 993 C C . ALA A 1 126 ? -45.898 1.887 24.686 1.00 52.22 126 ALA A C 1
ATOM 995 O O . ALA A 1 126 ? -45.416 1.431 23.648 1.00 52.22 126 ALA A O 1
ATOM 996 N N . THR A 1 127 ? -45.294 1.720 25.868 1.00 54.09 127 THR A N 1
ATOM 997 C CA . THR A 1 127 ? -43.970 1.092 26.041 1.00 54.09 127 THR A CA 1
ATOM 998 C C . THR A 1 127 ? -43.977 -0.434 26.064 1.00 54.09 127 THR A C 1
ATOM 1000 O O . THR A 1 127 ? -42.935 -1.041 25.833 1.00 54.09 127 THR A O 1
ATOM 1003 N N . LYS A 1 128 ? -45.133 -1.101 26.204 1.00 52.44 128 LYS A N 1
ATOM 1004 C CA . LYS A 1 128 ? -45.241 -2.577 26.086 1.00 52.44 128 LYS A CA 1
ATOM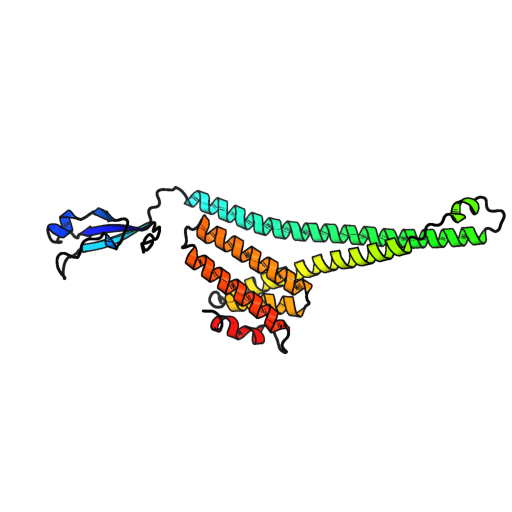 1005 C C . LYS A 1 128 ? -44.813 -3.137 24.719 1.00 52.44 128 LYS A C 1
ATOM 1007 O O . LYS A 1 128 ? -44.698 -4.349 24.559 1.00 52.44 128 LYS A O 1
ATOM 1012 N N . LYS A 1 129 ? -44.585 -2.268 23.731 1.00 53.88 129 LYS A N 1
ATOM 1013 C CA . LYS A 1 129 ? -44.116 -2.596 22.379 1.00 53.88 129 LYS A CA 1
ATOM 1014 C C . LYS A 1 129 ? -42.641 -2.240 22.145 1.00 53.88 129 LYS A C 1
ATOM 1016 O O . LYS A 1 129 ? -42.262 -2.001 21.000 1.00 53.88 129 LYS A O 1
ATOM 1021 N N . THR A 1 130 ? -41.804 -2.206 23.185 1.00 55.03 130 THR A N 1
ATOM 1022 C CA . THR A 1 130 ? -40.346 -2.091 23.014 1.00 55.03 130 THR A CA 1
ATOM 1023 C C . THR A 1 130 ? -39.848 -3.200 22.088 1.00 55.03 130 THR A C 1
ATOM 1025 O O . THR A 1 130 ? -39.883 -4.379 22.443 1.00 55.03 130 THR A O 1
ATOM 1028 N N . ARG A 1 131 ? -39.434 -2.825 20.872 1.00 59.56 131 ARG A N 1
ATOM 1029 C CA . ARG A 1 131 ? -38.745 -3.725 19.946 1.00 59.56 131 ARG A CA 1
ATOM 1030 C C . ARG A 1 131 ? -37.317 -3.902 20.444 1.00 59.56 131 ARG A C 1
ATOM 1032 O O . ARG A 1 131 ? -36.657 -2.926 20.777 1.00 59.56 131 ARG A O 1
ATOM 1039 N N . ASP A 1 132 ? -36.869 -5.147 20.508 1.00 65.25 132 ASP A N 1
ATOM 1040 C CA . ASP A 1 132 ? -35.475 -5.482 20.773 1.00 65.25 132 ASP A CA 1
ATOM 1041 C C . ASP A 1 132 ? -34.630 -5.107 19.546 1.00 65.25 132 ASP A C 1
ATOM 1043 O O . ASP A 1 132 ? -34.794 -5.688 18.469 1.00 65.25 132 ASP A O 1
ATOM 1047 N N . PHE A 1 133 ? -33.770 -4.101 19.705 1.00 68.12 133 PHE A N 1
ATOM 1048 C CA . PHE A 1 133 ? -32.859 -3.615 18.668 1.00 68.12 133 PHE A CA 1
ATOM 1049 C C . PHE A 1 133 ? -31.443 -4.197 18.793 1.00 68.12 133 PHE A C 1
ATOM 1051 O O . PHE A 1 133 ? -30.612 -3.903 17.942 1.00 68.12 133 PHE A O 1
ATOM 1058 N N . SER A 1 134 ? -31.162 -5.072 19.767 1.00 74.44 134 SER A N 1
ATOM 1059 C CA . SER A 1 134 ? -29.806 -5.591 20.043 1.00 74.44 134 SER A CA 1
ATOM 1060 C C . SER A 1 134 ? -29.110 -6.200 18.820 1.00 74.44 134 SER A C 1
ATOM 1062 O O . SER A 1 134 ? -27.909 -6.033 18.616 1.00 74.44 134 SER A O 1
ATOM 1064 N N . LYS A 1 135 ? -29.867 -6.877 17.949 1.00 73.31 135 LYS A N 1
ATOM 1065 C CA . LYS A 1 135 ? -29.336 -7.424 16.692 1.00 73.31 135 LYS A CA 1
ATOM 1066 C C . LYS A 1 135 ? -28.917 -6.333 15.711 1.00 73.31 135 LYS A C 1
ATOM 1068 O O . LYS A 1 135 ? -27.883 -6.477 15.067 1.00 73.31 135 LYS A O 1
ATOM 1073 N N . ILE A 1 136 ? -29.715 -5.272 15.603 1.00 69.94 136 ILE A N 1
ATOM 1074 C CA . ILE A 1 136 ? -29.426 -4.119 14.744 1.00 69.94 136 ILE A CA 1
ATOM 1075 C C . ILE A 1 136 ? -28.198 -3.380 15.286 1.00 69.94 136 ILE A C 1
ATOM 1077 O O . ILE A 1 136 ? -27.322 -3.037 14.505 1.00 69.94 136 ILE A O 1
ATOM 1081 N N . GLU A 1 137 ? -28.076 -3.247 16.608 1.00 72.56 137 GLU A N 1
ATOM 1082 C CA . GLU A 1 137 ? -26.895 -2.671 17.266 1.00 72.56 137 GLU A CA 1
ATOM 1083 C C . GLU A 1 137 ? -25.623 -3.455 16.964 1.00 72.56 137 GLU A C 1
ATOM 1085 O O . GLU A 1 137 ? -24.669 -2.892 16.443 1.00 72.56 137 GLU A O 1
ATOM 1090 N N . SER A 1 138 ? -25.632 -4.772 17.191 1.00 75.94 138 SER A N 1
ATOM 1091 C CA .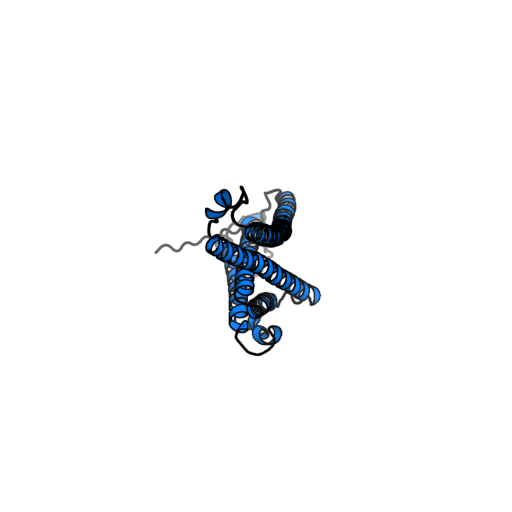 SER A 1 138 ? -24.450 -5.601 16.919 1.00 75.94 138 SER A CA 1
ATOM 1092 C C . SER A 1 138 ? -24.027 -5.556 15.447 1.00 75.94 138 SER A C 1
ATOM 1094 O O . SER A 1 138 ? -22.841 -5.624 15.128 1.00 75.94 138 SER A O 1
ATOM 1096 N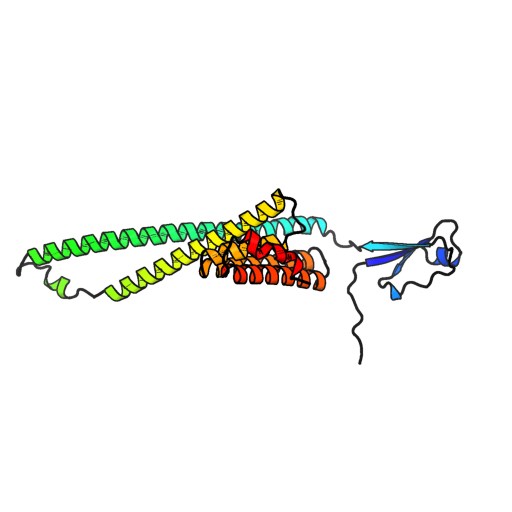 N . PHE A 1 139 ? -25.004 -5.427 14.542 1.00 76.75 139 PHE A N 1
ATOM 1097 C CA . PHE A 1 139 ? -24.755 -5.302 13.115 1.00 76.75 139 PHE A CA 1
ATOM 1098 C C . PHE A 1 139 ? -24.152 -3.935 12.770 1.00 76.75 139 PHE A C 1
ATOM 1100 O O . PHE A 1 139 ? -23.192 -3.881 12.002 1.00 76.75 139 PHE A O 1
ATOM 1107 N N . LEU A 1 140 ? -24.676 -2.851 13.349 1.00 73.44 140 LEU A N 1
ATOM 1108 C CA . LEU A 1 140 ? -24.160 -1.494 13.164 1.00 73.44 140 LEU A CA 1
ATOM 1109 C C . LEU A 1 140 ? -22.738 -1.354 13.720 1.00 73.44 140 LEU A C 1
ATOM 1111 O O . LEU A 1 140 ? -21.860 -0.924 12.978 1.00 73.44 140 LEU A O 1
ATOM 1115 N N . ASP A 1 141 ? -22.482 -1.807 14.951 1.00 76.94 141 ASP A N 1
ATOM 1116 C CA . ASP A 1 141 ? -21.148 -1.793 15.571 1.00 76.94 141 ASP A CA 1
ATOM 1117 C C . ASP A 1 141 ? -20.127 -2.554 14.712 1.00 76.94 141 ASP A C 1
ATOM 1119 O O . ASP A 1 141 ? -19.044 -2.050 14.406 1.00 76.94 141 ASP A O 1
ATOM 1123 N N . SER A 1 142 ? -20.482 -3.769 14.277 1.00 79.38 142 SER A N 1
ATOM 1124 C CA . SER A 1 142 ? -19.600 -4.596 13.450 1.00 79.38 142 SER A CA 1
ATOM 1125 C C . SER A 1 142 ? -19.328 -3.964 12.087 1.00 79.38 142 SER A C 1
ATOM 1127 O O . SER A 1 142 ? -18.204 -4.046 11.591 1.00 79.38 142 SER A O 1
ATOM 1129 N N . THR A 1 143 ? -20.349 -3.379 11.460 1.00 76.38 143 THR A N 1
ATOM 1130 C CA . THR A 1 143 ? -20.227 -2.751 10.139 1.00 76.38 143 THR A CA 1
ATOM 1131 C C . THR A 1 143 ? -19.381 -1.490 10.230 1.00 76.38 143 THR A C 1
ATOM 1133 O O . THR A 1 143 ? -18.500 -1.281 9.401 1.00 76.38 143 THR A O 1
ATOM 1136 N N . MET A 1 144 ? -19.585 -0.683 11.269 1.00 76.75 144 MET A N 1
ATOM 1137 C CA . MET A 1 144 ? -18.843 0.554 11.445 1.00 76.75 144 MET A CA 1
ATOM 1138 C C . MET A 1 144 ? -17.376 0.300 11.777 1.00 76.75 144 MET A C 1
ATOM 1140 O O . MET A 1 144 ? -16.501 0.869 11.129 1.00 76.75 144 MET A O 1
ATOM 1144 N N . TYR A 1 145 ? -17.096 -0.626 12.701 1.00 78.75 145 TYR A N 1
ATOM 1145 C CA . TYR A 1 145 ? -15.728 -1.064 12.976 1.00 78.75 145 TYR A CA 1
ATOM 1146 C C . TYR A 1 145 ? -15.024 -1.533 11.698 1.00 78.75 145 TYR A C 1
ATOM 1148 O O . TYR A 1 145 ? -13.859 -1.210 11.475 1.00 78.75 145 TYR A O 1
ATOM 1156 N N . PHE A 1 146 ? -15.730 -2.281 10.845 1.00 78.50 146 PHE A N 1
ATOM 1157 C CA . PHE A 1 146 ? -15.183 -2.764 9.584 1.00 78.50 146 PHE A CA 1
ATOM 1158 C C . PHE A 1 146 ? -14.866 -1.620 8.613 1.00 78.50 146 PHE A C 1
ATOM 1160 O O . PHE A 1 146 ? -13.754 -1.578 8.093 1.00 78.50 146 PHE A O 1
ATOM 1167 N N . ILE A 1 147 ? -15.801 -0.686 8.406 1.00 76.56 147 ILE A N 1
ATOM 1168 C CA . ILE A 1 147 ? -15.632 0.460 7.500 1.00 76.56 147 ILE A CA 1
ATOM 1169 C C . ILE A 1 147 ? -14.466 1.341 7.952 1.00 76.56 147 ILE A C 1
ATOM 1171 O O . ILE A 1 147 ? -13.535 1.552 7.178 1.00 76.56 147 ILE A O 1
ATOM 1175 N N . VAL A 1 148 ? -14.472 1.789 9.212 1.00 78.75 148 VAL A N 1
ATOM 1176 C CA . VAL A 1 148 ? -13.428 2.673 9.757 1.00 78.75 148 VAL A CA 1
ATOM 1177 C C . VAL A 1 148 ? -12.059 2.009 9.653 1.00 78.75 148 VAL A C 1
ATOM 1179 O O . VAL A 1 148 ? -11.119 2.587 9.111 1.00 78.75 148 VAL A O 1
ATOM 1182 N N . LYS A 1 149 ? -11.959 0.741 10.071 1.00 82.12 149 LYS A N 1
ATOM 1183 C CA . LYS A 1 149 ? -10.708 -0.017 9.988 1.00 82.12 149 LYS A CA 1
ATOM 1184 C C . LYS A 1 149 ? -10.201 -0.147 8.555 1.00 82.12 149 LYS A C 1
ATOM 1186 O O . LYS A 1 149 ? -8.991 -0.108 8.339 1.00 82.12 149 LYS A O 1
ATOM 1191 N N . HIS A 1 150 ? -11.094 -0.344 7.590 1.00 81.31 150 HIS A N 1
ATOM 1192 C CA . HIS A 1 150 ? -10.727 -0.445 6.182 1.00 81.31 150 HIS A CA 1
ATOM 1193 C C . HIS A 1 150 ? -10.171 0.861 5.626 1.00 81.31 150 HIS A C 1
ATOM 1195 O O . HIS A 1 150 ? -9.159 0.813 4.926 1.00 81.31 150 HIS A O 1
ATOM 1201 N N . ILE A 1 151 ? -10.818 1.984 5.945 1.00 79.88 151 ILE A N 1
ATOM 1202 C CA . ILE A 1 151 ? -10.402 3.328 5.529 1.00 79.88 151 ILE A CA 1
ATOM 1203 C C . ILE A 1 151 ? -9.026 3.643 6.120 1.00 79.88 151 ILE A C 1
ATOM 1205 O O . ILE A 1 151 ? -8.088 3.915 5.372 1.00 79.88 151 ILE A O 1
ATOM 1209 N N . ASP A 1 152 ? -8.872 3.482 7.438 1.00 85.62 152 ASP A N 1
ATOM 1210 C CA . ASP A 1 152 ? -7.603 3.730 8.130 1.00 85.62 152 ASP A CA 1
ATOM 1211 C C . ASP A 1 152 ? -6.475 2.852 7.572 1.00 85.62 152 ASP A C 1
ATOM 1213 O O . ASP A 1 152 ? -5.370 3.328 7.318 1.00 85.62 152 ASP A O 1
ATOM 1217 N N . SER A 1 153 ? -6.757 1.568 7.320 1.00 88.88 153 SER A N 1
ATOM 1218 C CA . SER A 1 153 ? -5.762 0.647 6.757 1.00 88.88 153 SER A CA 1
ATOM 1219 C C . SER A 1 153 ? -5.315 1.062 5.355 1.00 88.88 153 SER A C 1
ATOM 1221 O O . SER A 1 153 ? -4.131 0.945 5.044 1.00 88.88 153 SER A O 1
ATOM 1223 N N . GLY A 1 154 ? -6.245 1.536 4.518 1.00 86.06 154 GLY A N 1
ATOM 1224 C CA . GLY A 1 154 ? -5.940 2.022 3.173 1.00 86.06 154 GLY A CA 1
ATOM 1225 C C . GLY A 1 154 ? -5.079 3.274 3.215 1.00 86.06 154 GLY A C 1
ATOM 1226 O O . GLY A 1 154 ? -4.025 3.321 2.584 1.00 86.06 154 GLY A O 1
ATOM 1227 N N . ARG A 1 155 ? -5.461 4.242 4.050 1.00 84.69 155 ARG A N 1
ATOM 1228 C CA . ARG A 1 155 ? -4.692 5.469 4.262 1.00 84.69 155 ARG A CA 1
ATOM 1229 C C . ARG A 1 155 ? -3.268 5.181 4.729 1.00 84.69 155 ARG A C 1
ATOM 1231 O O . ARG A 1 155 ? -2.317 5.652 4.113 1.00 84.69 155 ARG A O 1
ATOM 1238 N N . THR A 1 156 ? -3.107 4.365 5.771 1.00 91.06 156 THR A N 1
ATOM 1239 C CA . THR A 1 156 ? -1.777 4.010 6.291 1.00 91.06 156 THR A CA 1
ATOM 1240 C C . THR A 1 156 ? -0.919 3.306 5.236 1.00 91.06 156 THR A C 1
ATOM 1242 O O . THR A 1 156 ? 0.261 3.620 5.094 1.00 91.06 156 THR A O 1
ATOM 1245 N N . ALA A 1 157 ? -1.493 2.372 4.468 1.00 91.44 157 ALA A N 1
ATOM 1246 C CA . ALA A 1 157 ? -0.765 1.691 3.397 1.00 91.44 157 ALA A CA 1
ATOM 1247 C C . ALA A 1 157 ? -0.297 2.672 2.308 1.00 91.44 157 ALA A C 1
ATOM 1249 O O . ALA A 1 157 ? 0.840 2.586 1.843 1.00 91.44 157 ALA A O 1
ATOM 1250 N N . TYR A 1 158 ? -1.14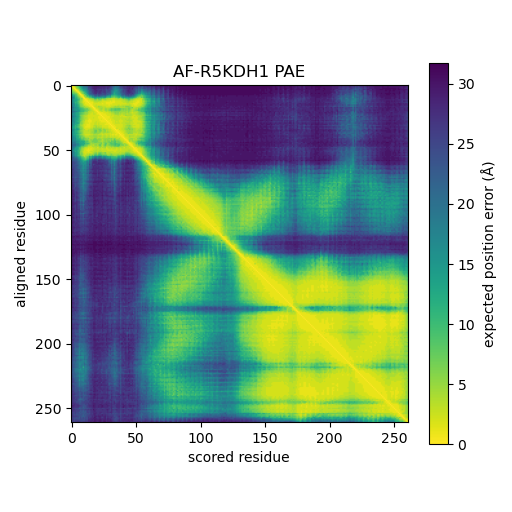3 3.634 1.939 1.00 86.75 158 TYR A N 1
ATOM 1251 C CA . TYR A 1 158 ? -0.807 4.654 0.952 1.00 86.75 158 TYR A CA 1
ATOM 1252 C C . TYR A 1 158 ? 0.261 5.642 1.458 1.00 86.75 158 TYR A C 1
ATOM 1254 O O . TYR A 1 158 ? 1.185 5.994 0.723 1.00 86.75 158 TYR A O 1
ATOM 1262 N N . GLU A 1 159 ? 0.201 6.046 2.730 1.00 89.06 159 GLU A N 1
ATOM 1263 C CA . GLU A 1 159 ? 1.228 6.886 3.363 1.00 89.06 159 GLU A CA 1
ATOM 1264 C C . GLU A 1 159 ? 2.608 6.206 3.347 1.00 89.06 159 GLU A C 1
ATOM 1266 O O . GLU A 1 159 ? 3.596 6.838 2.966 1.00 89.06 159 GLU A O 1
ATOM 1271 N N . LEU A 1 160 ? 2.675 4.902 3.646 1.00 93.19 160 LEU A N 1
ATOM 1272 C CA . LEU A 1 160 ? 3.910 4.111 3.543 1.00 93.19 160 LEU A CA 1
ATOM 1273 C C . LEU A 1 160 ? 4.441 4.030 2.108 1.00 93.19 160 LEU A C 1
ATOM 1275 O O . LEU A 1 160 ? 5.654 4.106 1.883 1.00 93.19 160 LEU A O 1
ATOM 1279 N N . PHE A 1 161 ? 3.544 3.893 1.131 1.00 88.69 161 PHE A N 1
ATOM 1280 C CA . PHE A 1 161 ? 3.895 3.883 -0.287 1.00 88.69 161 PHE A CA 1
ATOM 1281 C C . PHE A 1 161 ? 4.545 5.212 -0.701 1.00 88.69 161 PHE A C 1
ATOM 1283 O O . PHE A 1 161 ? 5.631 5.236 -1.290 1.00 88.69 161 PHE A O 1
ATOM 1290 N N . ARG A 1 162 ? 3.936 6.339 -0.304 1.00 85.38 162 ARG A N 1
ATOM 1291 C CA . ARG A 1 162 ? 4.468 7.688 -0.551 1.00 85.38 162 ARG A CA 1
ATOM 1292 C C . ARG A 1 162 ? 5.794 7.936 0.154 1.00 85.38 162 ARG A C 1
ATOM 1294 O O . ARG A 1 162 ? 6.696 8.522 -0.444 1.00 85.38 162 ARG A O 1
ATOM 1301 N N . GLU A 1 163 ? 5.930 7.501 1.404 1.00 90.25 163 GLU A N 1
ATOM 1302 C CA . GLU A 1 163 ? 7.170 7.668 2.158 1.00 90.25 163 GLU A CA 1
ATOM 1303 C C . GLU A 1 163 ? 8.328 6.909 1.501 1.00 90.25 163 GLU A C 1
ATOM 1305 O O . GLU A 1 163 ? 9.397 7.483 1.294 1.00 90.25 163 GLU A O 1
ATOM 1310 N N . ASN A 1 164 ? 8.115 5.657 1.087 1.00 90.25 164 ASN A N 1
ATOM 1311 C CA . ASN A 1 164 ? 9.146 4.880 0.397 1.00 90.25 164 ASN A CA 1
ATOM 1312 C C . ASN A 1 164 ? 9.503 5.466 -0.977 1.00 90.25 164 ASN A C 1
ATOM 1314 O O . ASN A 1 164 ? 10.689 5.543 -1.299 1.00 90.25 164 ASN A O 1
ATOM 1318 N N . LYS A 1 165 ? 8.520 5.969 -1.739 1.00 84.94 165 LYS A N 1
ATOM 1319 C CA . LYS A 1 165 ? 8.776 6.729 -2.978 1.00 84.94 165 LYS A CA 1
ATOM 1320 C C . LYS A 1 165 ? 9.646 7.959 -2.700 1.00 84.94 165 LYS A C 1
ATOM 1322 O O . LYS A 1 165 ? 10.617 8.199 -3.416 1.00 84.94 165 LYS A O 1
ATOM 1327 N N . ARG A 1 166 ? 9.356 8.711 -1.629 1.00 83.06 166 ARG A N 1
ATOM 1328 C CA . ARG A 1 166 ? 10.167 9.871 -1.223 1.00 83.06 166 ARG A CA 1
ATOM 1329 C C . ARG A 1 166 ? 11.596 9.464 -0.869 1.00 83.06 166 ARG A C 1
ATOM 1331 O O . ARG A 1 166 ? 12.532 10.085 -1.356 1.00 83.06 166 ARG A O 1
ATOM 1338 N N . LEU A 1 167 ? 11.772 8.402 -0.080 1.00 84.38 167 LEU A N 1
ATOM 1339 C CA . LEU A 1 167 ? 13.095 7.899 0.306 1.00 84.38 167 LEU A CA 1
ATOM 1340 C C . LEU A 1 167 ? 13.934 7.477 -0.906 1.00 84.38 167 LEU A C 1
ATOM 1342 O O . LEU A 1 167 ? 15.124 7.780 -0.950 1.00 84.38 167 LEU A O 1
ATOM 1346 N N . MET A 1 168 ? 13.329 6.821 -1.899 1.00 83.81 168 MET A N 1
ATOM 1347 C CA . MET A 1 168 ? 14.011 6.462 -3.145 1.00 83.81 168 MET A CA 1
ATOM 1348 C C . MET A 1 168 ? 14.558 7.696 -3.871 1.00 83.81 168 MET A C 1
ATOM 1350 O O . MET A 1 168 ? 15.718 7.709 -4.293 1.00 83.81 168 MET A O 1
ATOM 1354 N N . ILE A 1 169 ? 13.731 8.739 -3.989 1.00 75.38 169 ILE A N 1
ATOM 1355 C CA . ILE A 1 169 ? 14.088 9.999 -4.648 1.00 75.38 169 ILE A CA 1
ATOM 1356 C C . ILE A 1 169 ? 15.181 10.728 -3.856 1.00 75.38 169 ILE A C 1
ATOM 1358 O O . 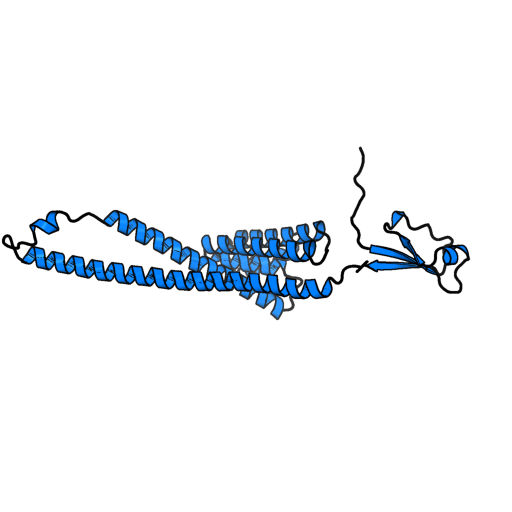ILE A 1 169 ? 16.207 11.100 -4.430 1.00 75.38 169 ILE A O 1
ATOM 1362 N N . ASP A 1 170 ? 14.994 10.885 -2.543 1.00 75.19 170 ASP A N 1
ATOM 1363 C CA . ASP A 1 170 ? 15.915 11.601 -1.653 1.00 75.19 170 ASP A CA 1
ATOM 1364 C C . ASP A 1 170 ? 17.308 10.952 -1.645 1.00 75.19 170 ASP A C 1
ATOM 1366 O O . ASP A 1 170 ? 18.329 11.644 -1.704 1.00 75.19 170 ASP A O 1
ATOM 1370 N N . ASN A 1 171 ? 17.359 9.616 -1.647 1.00 75.44 171 ASN A N 1
ATOM 1371 C CA . ASN A 1 171 ? 18.610 8.860 -1.679 1.00 75.44 171 ASN A CA 1
ATOM 1372 C C . ASN A 1 171 ? 19.238 8.781 -3.079 1.00 75.44 171 ASN A C 1
ATOM 1374 O O . ASN A 1 171 ? 20.364 8.305 -3.211 1.00 75.44 171 ASN A O 1
ATOM 1378 N N . ARG A 1 172 ? 18.547 9.261 -4.126 1.00 75.31 172 ARG A N 1
ATOM 1379 C CA . ARG A 1 172 ? 18.927 9.081 -5.542 1.00 75.31 172 ARG A CA 1
ATOM 1380 C C . ARG A 1 172 ? 19.140 7.608 -5.910 1.00 75.31 172 ARG A C 1
ATOM 1382 O O . ARG A 1 172 ? 19.905 7.286 -6.817 1.00 75.31 172 ARG A O 1
ATOM 1389 N N . ASP A 1 173 ? 18.422 6.726 -5.225 1.00 70.56 173 ASP A N 1
ATOM 1390 C CA . ASP A 1 173 ? 18.514 5.274 -5.341 1.00 70.56 173 ASP A CA 1
ATOM 1391 C C . ASP A 1 173 ? 17.557 4.749 -6.425 1.00 70.56 173 ASP A C 1
ATOM 1393 O O . ASP A 1 173 ? 16.953 3.692 -6.267 1.00 70.56 173 ASP A O 1
ATOM 1397 N N . GLY A 1 174 ? 17.391 5.472 -7.537 1.00 62.09 174 GLY A N 1
ATOM 1398 C CA . GLY A 1 174 ? 16.461 5.076 -8.607 1.00 62.09 174 GLY A CA 1
ATOM 1399 C C . GLY A 1 174 ? 16.761 3.693 -9.204 1.00 62.09 174 GLY A C 1
ATOM 1400 O O . GLY A 1 174 ? 15.874 3.043 -9.736 1.00 62.09 174 GLY A O 1
ATOM 1401 N N . SER A 1 175 ? 17.991 3.190 -9.055 1.00 68.81 175 SER A N 1
ATOM 1402 C CA . SER A 1 175 ? 18.376 1.821 -9.431 1.00 68.81 175 SER A CA 1
ATOM 1403 C C . SER A 1 175 ? 17.946 0.742 -8.427 1.00 68.81 175 SER A C 1
ATOM 1405 O O . SER A 1 175 ? 18.126 -0.445 -8.688 1.00 68.81 175 SER A O 1
ATOM 1407 N N . ARG A 1 176 ? 17.407 1.131 -7.267 1.00 79.75 176 ARG A N 1
ATOM 1408 C CA . ARG A 1 176 ? 16.898 0.243 -6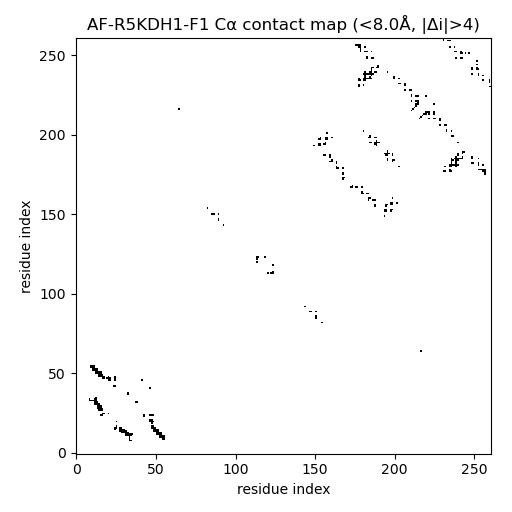.211 1.00 79.75 176 ARG A CA 1
ATOM 1409 C C . ARG A 1 176 ? 15.378 0.312 -6.094 1.00 79.75 176 ARG A C 1
ATOM 1411 O O . ARG A 1 176 ? 14.838 0.029 -5.030 1.00 79.75 176 ARG A O 1
ATOM 1418 N N . ASP A 1 177 ? 14.694 0.665 -7.169 1.00 83.75 177 ASP A N 1
ATOM 1419 C CA . ASP A 1 177 ? 13.237 0.764 -7.223 1.00 83.75 177 ASP A CA 1
ATOM 1420 C C . ASP A 1 177 ? 12.534 -0.497 -6.670 1.00 83.75 177 ASP A C 1
ATOM 1422 O O . ASP A 1 177 ? 11.796 -0.408 -5.685 1.00 83.75 177 ASP A O 1
ATOM 1426 N N . LYS A 1 178 ? 12.936 -1.699 -7.124 1.00 88.94 178 LYS A N 1
ATOM 1427 C CA . LYS A 1 178 ? 12.416 -2.986 -6.607 1.00 88.94 178 LYS A CA 1
ATOM 1428 C C . LYS A 1 178 ? 12.588 -3.157 -5.084 1.00 88.94 178 LYS A C 1
ATOM 1430 O O . LYS A 1 178 ? 11.787 -3.817 -4.425 1.00 88.94 178 LYS A O 1
ATOM 1435 N N . TYR A 1 179 ? 13.622 -2.560 -4.480 1.00 91.75 179 TYR A N 1
ATOM 1436 C CA . TYR A 1 179 ? 13.789 -2.568 -3.020 1.00 91.75 179 TYR A CA 1
ATOM 1437 C C . TYR A 1 179 ? 12.741 -1.701 -2.316 1.00 91.75 179 TYR A C 1
ATOM 1439 O O . TYR A 1 179 ? 12.226 -2.121 -1.282 1.00 91.75 179 TYR A O 1
ATOM 1447 N N . TYR A 1 180 ? 12.412 -0.521 -2.845 1.00 90.69 180 TYR A N 1
ATOM 1448 C CA . TYR A 1 180 ? 11.411 0.363 -2.239 1.00 90.69 180 TYR A CA 1
ATOM 1449 C C . TYR A 1 180 ? 9.982 -0.159 -2.442 1.00 90.69 180 TYR A C 1
ATOM 1451 O O . TYR A 1 180 ? 9.183 -0.086 -1.505 1.00 90.69 180 TYR A O 1
ATOM 1459 N N . HIS A 1 181 ? 9.706 -0.787 -3.589 1.00 91.44 181 HIS A N 1
ATOM 1460 C CA . HIS A 1 181 ? 8.513 -1.607 -3.831 1.00 91.44 181 HIS A CA 1
ATOM 1461 C C . HIS A 1 181 ? 8.340 -2.675 -2.737 1.00 91.44 181 HIS A C 1
ATOM 1463 O O . HIS A 1 181 ? 7.419 -2.610 -1.915 1.00 91.44 181 HIS A O 1
ATOM 1469 N N . ALA A 1 182 ? 9.326 -3.566 -2.600 1.00 94.81 182 ALA A N 1
ATOM 1470 C CA . ALA A 1 182 ? 9.309 -4.615 -1.584 1.00 94.81 182 ALA A CA 1
ATOM 1471 C C . ALA A 1 182 ? 9.253 -4.078 -0.140 1.00 94.81 182 ALA A C 1
ATOM 1473 O O . ALA A 1 182 ? 8.578 -4.651 0.716 1.00 94.81 182 ALA A O 1
ATOM 1474 N N . LYS A 1 183 ? 9.962 -2.986 0.166 1.00 95.56 183 LYS A N 1
ATOM 1475 C CA . LYS A 1 183 ? 9.996 -2.399 1.512 1.00 95.56 183 LYS A CA 1
ATOM 1476 C C . LYS A 1 183 ? 8.650 -1.813 1.910 1.00 95.56 183 LYS A C 1
ATOM 1478 O O . LYS A 1 183 ? 8.178 -2.143 2.994 1.00 95.56 183 LYS A O 1
ATOM 1483 N N . SER A 1 184 ? 8.030 -1.012 1.046 1.00 95.81 184 SER A N 1
ATOM 1484 C CA . SER A 1 184 ? 6.719 -0.409 1.321 1.00 95.81 184 SER A CA 1
ATOM 1485 C C . SER A 1 184 ? 5.650 -1.471 1.591 1.00 95.81 184 SER A C 1
ATOM 1487 O O . SER A 1 184 ? 4.931 -1.401 2.587 1.00 95.81 184 SER A O 1
ATOM 1489 N N . ASN A 1 185 ? 5.622 -2.519 0.766 1.00 95.69 185 ASN A N 1
ATOM 1490 C CA . ASN A 1 185 ? 4.692 -3.632 0.900 1.00 95.69 185 ASN A CA 1
ATOM 1491 C C . ASN A 1 185 ? 4.978 -4.511 2.129 1.00 95.69 185 ASN A C 1
ATOM 1493 O O . ASN A 1 185 ? 4.048 -4.978 2.786 1.00 95.69 185 ASN A O 1
ATOM 1497 N N . CYS A 1 186 ? 6.251 -4.692 2.495 1.00 97.44 186 CYS A N 1
ATOM 1498 C CA . CYS A 1 186 ? 6.627 -5.332 3.757 1.00 97.44 186 CYS A CA 1
ATOM 1499 C C . CYS A 1 186 ? 6.136 -4.522 4.965 1.00 97.44 186 CYS A C 1
ATOM 1501 O O . CYS A 1 186 ? 5.511 -5.090 5.860 1.00 97.44 186 CYS A O 1
ATOM 1503 N N . GLU A 1 187 ? 6.385 -3.209 4.985 1.00 97.56 187 GLU A N 1
ATOM 1504 C CA . GLU A 1 187 ? 6.014 -2.324 6.097 1.00 97.56 187 GLU A CA 1
ATOM 1505 C C . GLU A 1 187 ? 4.495 -2.273 6.276 1.00 97.56 187 GLU A C 1
ATOM 1507 O O . GLU A 1 187 ? 4.001 -2.384 7.396 1.00 97.56 187 GLU A O 1
ATOM 1512 N N . ALA A 1 188 ? 3.739 -2.204 5.178 1.00 96.19 188 ALA A N 1
ATOM 1513 C CA . ALA A 1 188 ? 2.284 -2.256 5.235 1.00 96.19 188 ALA A CA 1
ATOM 1514 C C . ALA A 1 188 ? 1.793 -3.611 5.768 1.00 96.19 188 ALA A C 1
ATOM 1516 O O . ALA A 1 188 ? 0.967 -3.663 6.680 1.00 96.19 188 ALA A O 1
ATOM 1517 N N . ALA A 1 189 ? 2.330 -4.722 5.261 1.00 95.94 189 ALA A N 1
ATOM 1518 C CA . ALA A 1 189 ? 1.924 -6.056 5.694 1.00 95.94 189 ALA A CA 1
ATOM 1519 C C . ALA A 1 189 ? 2.323 -6.390 7.149 1.00 95.94 189 ALA A C 1
ATOM 1521 O O . ALA A 1 189 ? 1.656 -7.214 7.779 1.00 95.94 189 ALA A O 1
ATOM 1522 N N . GLU A 1 190 ? 3.358 -5.754 7.713 1.00 96.50 190 GLU A N 1
ATOM 1523 C CA . GLU A 1 190 ? 3.704 -5.873 9.140 1.00 96.50 190 GLU A CA 1
ATOM 1524 C C . GLU A 1 190 ? 2.630 -5.277 10.060 1.00 96.50 190 GLU A C 1
ATOM 1526 O O . GLU A 1 190 ? 2.424 -5.778 11.168 1.00 96.50 190 GLU A O 1
ATOM 1531 N N . LEU A 1 191 ? 1.921 -4.238 9.604 1.00 94.62 191 LEU A N 1
ATOM 1532 C CA . LEU A 1 191 ? 0.865 -3.581 10.379 1.00 94.62 191 LEU A CA 1
ATOM 1533 C C . LEU A 1 191 ? -0.428 -4.400 10.430 1.00 94.62 191 LEU A C 1
ATOM 1535 O O . LEU A 1 191 ? -1.194 -4.299 11.391 1.00 94.62 191 LEU A O 1
ATOM 1539 N N . GLY A 1 192 ? -0.673 -5.231 9.418 1.00 92.62 192 GLY A N 1
ATOM 1540 C CA . GLY A 1 192 ? -1.814 -6.130 9.409 1.00 92.62 192 GLY A CA 1
ATOM 1541 C C . GLY A 1 192 ? -2.246 -6.582 8.023 1.00 92.62 192 GLY A C 1
ATOM 1542 O O . GLY A 1 192 ? -1.760 -6.133 6.987 1.00 92.62 192 GLY A O 1
ATOM 1543 N N . PHE A 1 193 ? -3.221 -7.494 8.023 1.00 90.88 193 PHE A N 1
ATOM 1544 C CA . PHE A 1 193 ? -3.776 -8.069 6.800 1.00 90.88 193 PHE A CA 1
ATOM 1545 C C . PHE A 1 193 ? -4.372 -7.007 5.865 1.00 90.88 193 PHE A C 1
ATOM 1547 O O . PHE A 1 193 ? -4.123 -7.050 4.665 1.00 90.88 193 PHE A O 1
ATOM 1554 N N . TRP A 1 194 ? -5.142 -6.054 6.401 1.00 87.25 194 TRP A N 1
ATOM 1555 C CA . TRP A 1 194 ? -5.818 -5.050 5.576 1.00 87.25 194 TRP A CA 1
ATOM 1556 C C . TRP A 1 194 ? -4.855 -4.025 4.986 1.00 87.25 194 TRP A C 1
ATOM 1558 O O . TRP A 1 194 ? -5.035 -3.626 3.842 1.00 87.25 194 TRP A O 1
ATOM 1568 N N . GLN A 1 195 ? -3.813 -3.648 5.724 1.00 93.81 195 GLN A N 1
ATOM 1569 C CA . GLN A 1 195 ? -2.757 -2.772 5.229 1.00 93.81 195 GLN A CA 1
ATOM 1570 C C . GLN A 1 195 ? -1.979 -3.441 4.089 1.00 93.81 195 GLN A C 1
ATOM 1572 O O . GLN A 1 195 ? -1.816 -2.832 3.038 1.00 93.81 195 GLN A O 1
ATOM 1577 N N . GLY A 1 196 ? -1.584 -4.711 4.246 1.00 90.25 196 GLY A N 1
ATOM 1578 C CA . GLY A 1 196 ? -0.937 -5.472 3.169 1.00 90.25 196 GLY A CA 1
ATOM 1579 C C . GLY A 1 196 ? -1.845 -5.722 1.956 1.00 90.25 196 GLY A C 1
ATOM 1580 O O . GLY A 1 196 ? -1.380 -5.751 0.821 1.00 90.25 196 GLY A O 1
ATOM 1581 N N . TRP A 1 197 ? -3.157 -5.878 2.167 1.00 88.06 197 TRP A N 1
ATOM 1582 C CA . TRP A 1 197 ? -4.122 -5.970 1.067 1.00 88.06 197 TRP A CA 1
ATOM 1583 C C . TRP A 1 197 ? -4.200 -4.661 0.276 1.00 88.06 197 TRP A C 1
ATOM 1585 O O . TRP A 1 197 ? -4.126 -4.680 -0.951 1.00 88.06 197 TRP A O 1
ATOM 1595 N N . TRP A 1 198 ? -4.333 -3.528 0.970 1.00 88.38 198 TRP A N 1
ATOM 1596 C CA . TRP A 1 198 ? -4.380 -2.213 0.334 1.00 88.38 198 TRP A CA 1
ATOM 1597 C C . TRP A 1 198 ? -3.073 -1.856 -0.372 1.00 88.38 198 TRP A C 1
ATOM 1599 O O . TRP A 1 198 ? -3.129 -1.361 -1.494 1.00 88.38 198 TRP A O 1
ATOM 1609 N N . SER A 1 199 ? -1.913 -2.160 0.222 1.00 92.06 199 SER A N 1
ATOM 1610 C CA . SER A 1 199 ? -0.622 -1.901 -0.426 1.00 92.06 199 SER A CA 1
ATOM 1611 C C . SER A 1 199 ? -0.495 -2.651 -1.753 1.00 92.06 199 SER A C 1
ATOM 1613 O O . SER A 1 199 ? -0.104 -2.051 -2.748 1.00 92.06 199 SER A O 1
ATOM 1615 N N . LEU A 1 200 ? -0.941 -3.913 -1.809 1.00 86.19 200 LEU A N 1
ATOM 1616 C CA . LEU A 1 200 ? -0.971 -4.684 -3.052 1.00 86.19 200 LEU A CA 1
ATOM 1617 C C . LEU A 1 200 ? -1.911 -4.070 -4.101 1.00 86.19 200 LEU A C 1
ATOM 1619 O O . LEU A 1 200 ? -1.576 -4.048 -5.283 1.00 86.19 200 LEU A O 1
ATOM 1623 N N . GLN A 1 201 ? -3.084 -3.572 -3.691 1.00 85.75 201 GLN A N 1
ATOM 1624 C CA . GLN A 1 201 ? -4.007 -2.900 -4.614 1.00 85.75 201 GLN A CA 1
ATOM 1625 C C . GLN A 1 201 ? -3.389 -1.627 -5.201 1.00 85.75 201 GLN A C 1
ATOM 1627 O O . GLN A 1 201 ? -3.469 -1.422 -6.411 1.00 85.75 201 GLN A O 1
ATOM 1632 N N . PHE A 1 202 ? -2.741 -0.801 -4.374 1.00 86.56 202 PHE A N 1
ATOM 1633 C CA . PHE A 1 202 ? -2.064 0.409 -4.845 1.00 86.56 202 PHE A CA 1
ATOM 1634 C C . PHE A 1 202 ? -0.892 0.093 -5.774 1.00 86.56 202 PHE A C 1
ATOM 1636 O O . PHE A 1 202 ? -0.765 0.735 -6.813 1.00 86.56 202 PHE A O 1
ATOM 1643 N N . SER A 1 203 ? -0.097 -0.930 -5.455 1.00 88.88 203 SER A N 1
ATOM 1644 C CA . SER A 1 203 ? 0.957 -1.445 -6.332 1.00 88.88 203 SER A CA 1
ATOM 1645 C C . SER A 1 203 ? 0.425 -1.839 -7.710 1.00 88.88 203 SER A C 1
ATOM 1647 O O . SER A 1 203 ? 0.913 -1.353 -8.723 1.00 88.88 203 SER A O 1
ATOM 1649 N N . ILE A 1 204 ? -0.627 -2.663 -7.771 1.00 79.69 204 ILE A N 1
ATOM 1650 C CA . ILE A 1 204 ? -1.217 -3.092 -9.049 1.00 79.69 204 ILE A CA 1
ATOM 1651 C C . ILE A 1 204 ? -1.740 -1.892 -9.842 1.00 79.69 204 ILE A C 1
ATOM 1653 O O . ILE A 1 204 ? -1.520 -1.811 -11.049 1.00 79.69 204 ILE A O 1
ATOM 1657 N N . LEU A 1 205 ? -2.439 -0.968 -9.177 1.00 80.88 205 LEU A N 1
ATOM 1658 C CA . LEU A 1 205 ? -2.976 0.220 -9.832 1.00 80.88 205 LEU A CA 1
ATOM 1659 C C . LEU A 1 205 ? -1.857 1.086 -10.420 1.00 80.88 205 LEU A C 1
ATOM 1661 O O . LEU A 1 205 ? -1.975 1.513 -11.567 1.00 80.88 205 LEU A O 1
ATOM 1665 N N . LYS A 1 206 ? -0.765 1.290 -9.672 1.00 84.62 206 LYS A N 1
ATOM 1666 C CA . LYS A 1 206 ? 0.423 2.000 -10.158 1.00 84.62 206 LYS A CA 1
ATOM 1667 C C . LYS A 1 206 ? 0.953 1.358 -11.441 1.00 84.62 206 LYS A C 1
ATOM 1669 O O . LYS A 1 206 ? 1.111 2.058 -12.432 1.00 84.62 206 LYS A O 1
ATOM 1674 N N . GLU A 1 207 ? 1.158 0.043 -11.452 1.00 84.31 207 GLU A N 1
ATOM 1675 C CA . GLU A 1 207 ? 1.729 -0.641 -12.619 1.00 84.31 207 GLU A CA 1
ATOM 1676 C C . GLU A 1 207 ? 0.809 -0.619 -13.846 1.00 84.31 207 GLU A C 1
ATOM 1678 O O . GLU A 1 207 ? 1.272 -0.494 -14.979 1.00 84.31 207 GLU A O 1
ATOM 1683 N N . VAL A 1 208 ? -0.511 -0.683 -13.649 1.00 75.56 208 VAL A N 1
ATOM 1684 C CA . VAL A 1 208 ? -1.474 -0.498 -14.749 1.00 75.56 208 VAL A CA 1
ATOM 1685 C C . VAL A 1 208 ? -1.353 0.906 -15.340 1.00 75.56 208 VAL A C 1
ATOM 1687 O O . VAL A 1 208 ? -1.325 1.056 -16.564 1.00 75.56 208 VAL A O 1
ATOM 1690 N N . MET A 1 209 ? -1.262 1.924 -14.485 1.00 75.94 209 MET A N 1
ATOM 1691 C CA . MET A 1 209 ? -1.100 3.312 -14.911 1.00 75.94 209 MET A CA 1
ATOM 1692 C C . MET A 1 209 ? 0.236 3.529 -15.631 1.00 75.94 209 MET A C 1
ATOM 1694 O O . MET A 1 209 ? 0.252 4.133 -16.704 1.00 75.94 209 MET A O 1
ATOM 1698 N N . ASP A 1 210 ? 1.332 2.974 -15.110 1.00 77.88 210 ASP A N 1
ATOM 1699 C CA . ASP A 1 210 ? 2.657 3.052 -15.733 1.00 77.88 210 ASP A CA 1
ATOM 1700 C C . ASP A 1 210 ? 2.693 2.327 -17.085 1.00 77.88 210 ASP A C 1
ATOM 1702 O O . ASP A 1 210 ? 3.242 2.858 -18.053 1.00 77.88 210 ASP A O 1
ATOM 1706 N N . PHE A 1 211 ? 2.037 1.169 -17.212 1.00 73.81 211 PHE A N 1
ATOM 1707 C CA . PHE A 1 211 ? 1.903 0.473 -18.491 1.00 73.81 211 PHE A CA 1
ATOM 1708 C C . PHE A 1 211 ? 1.141 1.313 -19.523 1.00 73.81 211 PHE A C 1
ATOM 1710 O O . PHE A 1 211 ? 1.607 1.490 -20.651 1.00 73.81 211 PHE A O 1
ATOM 1717 N N . VAL A 1 212 ? -0.022 1.856 -19.148 1.00 68.56 212 VAL A N 1
ATOM 1718 C CA . VAL A 1 212 ? -0.826 2.715 -20.032 1.00 68.56 212 VAL A CA 1
ATOM 1719 C C . VAL A 1 212 ? -0.022 3.946 -20.457 1.00 68.56 212 VAL A C 1
ATOM 1721 O O . VAL A 1 212 ? 0.009 4.273 -21.646 1.00 68.56 212 VAL A O 1
ATOM 1724 N N . LYS A 1 213 ? 0.690 4.573 -19.514 1.00 71.44 213 LYS A N 1
ATOM 1725 C CA . LYS A 1 213 ? 1.560 5.727 -19.755 1.00 71.44 213 LYS A CA 1
ATOM 1726 C C . LYS A 1 213 ? 2.669 5.419 -20.759 1.00 71.44 213 LYS A C 1
ATOM 1728 O O . LYS A 1 213 ? 2.761 6.073 -21.801 1.00 71.44 213 LYS A O 1
ATOM 1733 N N . LYS A 1 214 ? 3.486 4.407 -20.476 1.00 72.81 214 LYS A N 1
ATOM 1734 C CA . LYS A 1 214 ? 4.681 4.099 -21.269 1.00 72.81 214 LYS A CA 1
ATOM 1735 C C . LYS A 1 214 ? 4.331 3.513 -22.644 1.00 72.81 214 LYS A C 1
ATOM 1737 O O . LYS A 1 214 ? 4.880 3.926 -23.663 1.00 72.81 214 LYS A O 1
ATOM 1742 N N . VAL A 1 215 ? 3.354 2.607 -22.713 1.00 65.69 215 VAL A N 1
ATOM 1743 C CA . VAL A 1 215 ? 2.990 1.909 -23.961 1.00 65.69 215 VAL A CA 1
ATOM 1744 C C . VAL A 1 215 ? 2.012 2.712 -24.811 1.00 65.69 215 VAL A C 1
ATOM 1746 O O . VAL A 1 215 ? 2.208 2.884 -26.016 1.00 65.69 215 VAL A O 1
ATOM 1749 N N . GLY A 1 216 ? 0.930 3.195 -24.200 1.00 54.53 216 GLY A N 1
ATOM 1750 C CA . GLY A 1 216 ? -0.128 3.906 -24.914 1.00 54.53 216 GLY A CA 1
ATOM 1751 C C . GLY A 1 216 ? 0.348 5.256 -25.444 1.00 54.53 216 GLY A C 1
ATOM 1752 O O . GLY A 1 216 ? 0.067 5.604 -26.600 1.00 54.53 216 GLY A O 1
ATOM 1753 N N . PHE A 1 217 ? 1.112 5.977 -24.620 1.00 56.72 217 PHE A N 1
ATOM 1754 C CA . PHE A 1 217 ? 1.426 7.383 -24.858 1.00 56.72 217 PHE A CA 1
ATOM 1755 C C . PHE A 1 217 ? 2.897 7.636 -25.189 1.00 56.72 217 PHE A C 1
ATOM 1757 O O . PHE A 1 217 ? 3.163 8.302 -26.185 1.00 56.72 217 PHE A O 1
ATOM 1764 N N . GLN A 1 218 ? 3.846 7.052 -24.452 1.00 66.00 218 GLN A N 1
ATOM 1765 C CA . GLN A 1 218 ? 5.284 7.228 -24.734 1.00 66.00 218 GLN A CA 1
ATOM 1766 C C . GLN A 1 218 ? 5.808 6.306 -25.848 1.00 66.00 218 GLN A C 1
ATOM 1768 O O . GLN A 1 218 ? 6.961 6.423 -26.255 1.00 66.00 218 GLN A O 1
ATOM 1773 N N . LYS A 1 219 ? 4.946 5.425 -26.379 1.00 66.31 219 LYS A N 1
ATOM 1774 C CA . LYS A 1 219 ? 5.244 4.492 -27.480 1.00 66.31 219 LYS A CA 1
ATOM 1775 C C . LYS A 1 219 ? 6.432 3.566 -27.192 1.00 66.31 219 LYS A C 1
ATOM 1777 O O . LYS A 1 219 ? 7.101 3.114 -28.119 1.00 66.31 219 LYS A O 1
ATOM 1782 N N . GLU A 1 220 ? 6.673 3.262 -25.920 1.00 69.50 220 GLU A N 1
ATOM 1783 C CA . GLU A 1 220 ? 7.687 2.295 -25.507 1.00 69.50 220 GLU A CA 1
ATOM 1784 C C . GLU A 1 220 ? 7.261 0.857 -25.861 1.00 69.50 220 GLU A C 1
ATOM 1786 O O . GLU A 1 220 ? 6.080 0.563 -26.079 1.00 69.50 220 GLU A O 1
ATOM 1791 N N . ASP A 1 221 ? 8.227 -0.066 -25.935 1.00 79.06 221 ASP A N 1
ATOM 1792 C CA . ASP A 1 221 ? 7.953 -1.464 -26.279 1.00 79.06 221 ASP A CA 1
ATOM 1793 C C . ASP A 1 221 ? 7.079 -2.131 -25.206 1.00 79.06 221 ASP A C 1
ATOM 1795 O O . ASP A 1 221 ? 7.493 -2.335 -24.063 1.00 79.06 221 ASP A O 1
ATOM 1799 N N . ALA A 1 222 ? 5.864 -2.520 -25.600 1.00 68.50 222 ALA A N 1
ATOM 1800 C CA . ALA A 1 222 ? 4.871 -3.086 -24.694 1.00 68.50 222 ALA A CA 1
ATOM 1801 C C . ALA A 1 222 ? 5.359 -4.322 -23.928 1.00 68.50 222 ALA A C 1
ATOM 1803 O O . ALA A 1 222 ? 4.965 -4.526 -22.782 1.00 68.50 222 ALA A O 1
ATOM 1804 N N . MET A 1 223 ? 6.207 -5.154 -24.540 1.00 72.38 223 MET A N 1
ATOM 1805 C CA . MET A 1 223 ? 6.708 -6.370 -23.898 1.00 72.38 223 MET A CA 1
ATOM 1806 C C . MET A 1 223 ? 7.793 -6.053 -22.873 1.00 72.38 223 MET A C 1
ATOM 1808 O O . MET A 1 223 ? 7.857 -6.721 -21.842 1.00 72.38 223 MET A O 1
ATOM 1812 N N . VAL A 1 224 ? 8.620 -5.036 -23.130 1.00 76.75 224 VAL A N 1
ATOM 1813 C CA . VAL A 1 224 ? 9.603 -4.539 -22.158 1.00 76.75 224 VAL A CA 1
ATOM 1814 C C . VAL A 1 224 ? 8.891 -3.970 -20.934 1.00 76.75 224 VAL A C 1
ATOM 1816 O O . VAL A 1 224 ? 9.211 -4.366 -19.816 1.00 76.75 224 VAL A O 1
ATOM 1819 N N . ILE A 1 225 ? 7.876 -3.127 -21.134 1.00 77.88 225 ILE A N 1
ATOM 1820 C CA . ILE A 1 225 ? 7.155 -2.495 -20.019 1.00 77.88 225 ILE A CA 1
ATOM 1821 C C . ILE A 1 225 ? 6.328 -3.502 -19.235 1.00 77.88 225 ILE A C 1
ATOM 1823 O O . ILE A 1 225 ? 6.332 -3.483 -18.010 1.00 77.88 225 ILE A O 1
ATOM 1827 N N . PHE A 1 226 ? 5.679 -4.445 -19.916 1.00 72.69 226 PHE A N 1
ATOM 1828 C CA . PHE A 1 226 ? 4.979 -5.524 -19.230 1.00 72.69 226 PHE A CA 1
ATOM 1829 C C . PHE A 1 226 ? 5.917 -6.350 -18.336 1.00 72.69 226 PHE A C 1
ATOM 1831 O O . PHE A 1 226 ? 5.525 -6.743 -17.239 1.00 72.69 226 PHE A O 1
ATOM 1838 N N . LYS A 1 227 ? 7.155 -6.611 -18.784 1.00 79.94 227 LYS A N 1
ATOM 1839 C CA . LYS A 1 227 ? 8.158 -7.320 -17.976 1.00 79.94 227 LYS A CA 1
ATOM 1840 C C . LYS A 1 227 ? 8.581 -6.496 -16.756 1.00 79.94 227 LYS A C 1
ATOM 1842 O O . LYS A 1 227 ? 8.614 -7.055 -15.666 1.00 79.94 227 LYS A O 1
ATOM 1847 N N . ASP A 1 228 ? 8.832 -5.199 -16.930 1.00 83.56 228 ASP A N 1
ATOM 1848 C CA . ASP A 1 228 ? 9.181 -4.272 -15.840 1.00 83.56 228 ASP A CA 1
ATOM 1849 C C . ASP A 1 228 ? 8.090 -4.241 -14.753 1.00 83.56 228 ASP A C 1
ATOM 1851 O O . ASP A 1 228 ? 8.368 -4.541 -13.591 1.00 83.56 228 ASP A O 1
ATOM 1855 N N . CYS A 1 229 ? 6.827 -4.054 -15.156 1.00 80.38 229 CYS A N 1
ATOM 1856 C CA . CYS A 1 229 ? 5.676 -4.079 -14.249 1.00 80.38 229 CYS A CA 1
ATOM 1857 C C . CYS A 1 229 ? 5.521 -5.422 -13.515 1.00 80.38 229 CYS A C 1
ATOM 1859 O O . CYS A 1 229 ? 5.148 -5.473 -12.343 1.00 80.38 229 CYS A O 1
ATOM 1861 N N . LEU A 1 230 ? 5.793 -6.548 -14.189 1.00 81.62 230 LEU A N 1
ATOM 1862 C CA . LEU A 1 230 ? 5.776 -7.861 -13.538 1.00 81.62 230 LEU A CA 1
ATOM 1863 C C . LEU A 1 230 ? 6.882 -7.993 -12.488 1.00 81.62 230 LEU A C 1
ATOM 1865 O O . LEU A 1 230 ? 6.659 -8.607 -11.445 1.00 81.62 230 LEU A O 1
ATOM 1869 N N . GLU A 1 231 ? 8.070 -7.456 -12.753 1.00 88.12 231 GLU A N 1
ATOM 1870 C CA . GLU A 1 231 ? 9.156 -7.425 -11.775 1.00 88.12 231 GLU A CA 1
ATOM 1871 C C . GLU A 1 231 ? 8.785 -6.560 -10.562 1.00 88.12 231 GLU A C 1
ATOM 1873 O O . GLU A 1 231 ? 9.028 -6.991 -9.435 1.00 88.12 231 GLU A O 1
ATOM 1878 N N . ASP A 1 232 ? 8.117 -5.419 -10.756 1.00 89.31 232 ASP A N 1
ATOM 1879 C CA . ASP A 1 232 ? 7.613 -4.587 -9.650 1.00 89.31 232 ASP A CA 1
ATOM 1880 C C . ASP A 1 232 ? 6.584 -5.315 -8.791 1.00 89.31 232 ASP A C 1
ATOM 1882 O O . ASP A 1 232 ? 6.752 -5.430 -7.574 1.00 89.31 232 ASP A O 1
ATOM 1886 N N . ILE A 1 233 ? 5.579 -5.930 -9.420 1.00 86.19 233 ILE A N 1
ATOM 1887 C CA . ILE A 1 233 ? 4.563 -6.713 -8.703 1.00 86.19 233 ILE A CA 1
ATOM 1888 C C . ILE A 1 233 ? 5.204 -7.880 -7.942 1.00 86.19 233 ILE A C 1
ATOM 1890 O O . ILE A 1 233 ? 4.809 -8.189 -6.814 1.00 86.19 233 ILE A O 1
ATOM 1894 N N . ASN A 1 234 ? 6.205 -8.543 -8.524 1.00 88.31 234 ASN A N 1
ATOM 1895 C CA . ASN A 1 234 ? 6.915 -9.618 -7.834 1.00 88.31 234 ASN A CA 1
ATOM 1896 C C . ASN A 1 234 ? 7.706 -9.097 -6.626 1.00 88.31 234 ASN A C 1
ATOM 1898 O O . ASN A 1 234 ? 7.741 -9.771 -5.592 1.00 88.31 234 ASN A O 1
ATOM 1902 N N . ALA A 1 235 ? 8.314 -7.913 -6.724 1.00 93.06 235 ALA A N 1
ATOM 1903 C CA . ALA A 1 235 ? 8.983 -7.268 -5.599 1.00 93.06 235 ALA A CA 1
ATOM 1904 C C . ALA A 1 235 ? 7.989 -6.923 -4.481 1.00 93.06 235 ALA A C 1
ATOM 1906 O O . ALA A 1 235 ? 8.258 -7.192 -3.306 1.00 93.06 235 ALA A O 1
ATOM 1907 N N . ASP A 1 236 ? 6.815 -6.414 -4.846 1.00 92.25 236 ASP A N 1
ATOM 1908 C CA . ASP A 1 236 ? 5.736 -6.088 -3.917 1.00 92.25 236 ASP A CA 1
ATOM 1909 C C . ASP A 1 236 ? 5.236 -7.327 -3.165 1.00 92.25 236 ASP A C 1
ATOM 1911 O O . ASP A 1 236 ? 5.211 -7.348 -1.929 1.00 92.25 236 ASP A O 1
ATOM 1915 N N . ILE A 1 237 ? 4.932 -8.409 -3.890 1.00 91.88 237 ILE A N 1
ATOM 1916 C CA . ILE A 1 237 ? 4.526 -9.695 -3.303 1.00 91.88 237 ILE A CA 1
ATOM 1917 C C . ILE A 1 237 ? 5.627 -10.244 -2.393 1.00 91.88 237 ILE A C 1
ATOM 1919 O O . ILE A 1 237 ? 5.348 -10.664 -1.265 1.00 91.88 237 ILE A O 1
ATOM 1923 N N . TYR A 1 238 ? 6.884 -10.205 -2.841 1.00 93.75 238 TYR A N 1
ATOM 1924 C CA . TYR A 1 238 ? 8.024 -10.630 -2.034 1.00 93.75 238 TYR A CA 1
ATOM 1925 C C . TYR A 1 238 ? 8.095 -9.855 -0.709 1.00 93.75 238 TYR A C 1
ATOM 1927 O O . TYR A 1 238 ? 8.297 -10.464 0.347 1.00 93.75 238 TYR A O 1
ATOM 1935 N N . GLY A 1 239 ? 7.870 -8.539 -0.742 1.00 95.50 239 GLY A N 1
ATOM 1936 C CA . GLY A 1 239 ? 7.760 -7.687 0.441 1.00 95.50 239 GLY A CA 1
ATOM 1937 C C . GLY A 1 239 ? 6.712 -8.182 1.439 1.00 95.50 239 GLY A C 1
ATOM 1938 O O . GLY A 1 239 ? 7.023 -8.398 2.615 1.00 95.50 239 GLY A O 1
ATOM 1939 N N . ILE A 1 240 ? 5.495 -8.455 0.962 1.00 94.25 240 ILE A N 1
ATOM 1940 C CA . ILE A 1 240 ? 4.391 -8.983 1.783 1.00 94.25 240 ILE A CA 1
ATOM 1941 C C . ILE A 1 240 ? 4.766 -10.331 2.415 1.00 94.25 240 ILE A C 1
ATOM 1943 O O . ILE A 1 240 ? 4.499 -10.579 3.594 1.00 94.25 240 ILE A O 1
ATOM 1947 N N . GLU A 1 241 ? 5.414 -11.220 1.661 1.00 93.69 241 GLU A N 1
ATOM 1948 C CA . GLU A 1 241 ? 5.874 -12.509 2.186 1.00 93.69 241 GLU A CA 1
ATOM 1949 C C . GLU A 1 241 ? 6.933 -12.347 3.283 1.00 93.69 241 GLU A C 1
ATOM 1951 O O . GLU A 1 241 ? 6.932 -13.089 4.275 1.00 93.69 241 GLU A O 1
ATOM 1956 N N . GLN A 1 242 ? 7.824 -11.364 3.130 1.00 95.06 242 GLN A N 1
ATOM 1957 C CA . GLN A 1 242 ? 8.877 -11.077 4.098 1.00 95.06 242 GLN A CA 1
ATOM 1958 C C . GLN A 1 242 ? 8.350 -10.510 5.420 1.00 95.06 242 GLN A C 1
ATOM 1960 O O . GLN A 1 242 ? 8.989 -10.727 6.455 1.00 95.06 242 GLN A O 1
ATOM 1965 N N . ALA A 1 243 ? 7.190 -9.847 5.425 1.00 95.06 243 ALA A N 1
ATOM 1966 C CA . ALA A 1 243 ? 6.607 -9.250 6.628 1.00 95.06 243 ALA A CA 1
ATOM 1967 C C . ALA A 1 243 ? 6.448 -10.259 7.783 1.00 95.06 243 ALA A C 1
ATOM 1969 O O . ALA A 1 243 ? 6.643 -9.917 8.946 1.00 95.06 243 ALA A O 1
ATOM 1970 N N . LYS A 1 244 ? 6.215 -11.542 7.467 1.00 91.38 244 LYS A N 1
ATOM 1971 C CA . LYS A 1 244 ? 6.064 -12.631 8.454 1.00 91.38 244 LYS A CA 1
ATOM 1972 C C . LYS A 1 244 ? 7.357 -13.005 9.189 1.00 91.38 244 LYS A C 1
ATOM 1974 O O . LYS A 1 244 ? 7.307 -13.740 10.174 1.00 91.38 244 LYS A O 1
ATOM 1979 N N . LYS A 1 245 ? 8.522 -12.588 8.688 1.00 92.69 245 LYS A N 1
ATOM 1980 C CA . LYS A 1 245 ? 9.825 -12.932 9.278 1.00 92.69 245 LYS A CA 1
ATOM 1981 C C . LYS A 1 245 ? 10.161 -11.992 10.440 1.00 92.69 245 LYS A C 1
ATOM 1983 O O . LYS A 1 245 ? 9.565 -10.934 10.590 1.00 92.69 245 LYS A O 1
ATOM 1988 N N . HIS A 1 246 ? 11.149 -12.342 11.260 1.00 88.62 246 HIS A N 1
ATOM 1989 C CA . HIS A 1 246 ? 11.682 -11.421 12.274 1.00 88.62 246 HIS A CA 1
ATOM 1990 C C . HIS A 1 246 ? 12.690 -10.435 11.663 1.00 88.62 246 HIS A C 1
ATOM 1992 O O . HIS A 1 246 ? 13.446 -10.805 10.767 1.00 88.62 246 HIS A O 1
ATOM 1998 N N . GLY A 1 247 ? 12.729 -9.201 12.177 1.00 91.31 247 GLY A N 1
ATOM 1999 C CA . GLY A 1 247 ? 13.656 -8.141 11.751 1.00 91.31 247 GLY A CA 1
ATOM 2000 C C . GLY A 1 247 ? 12.939 -6.929 11.153 1.00 91.31 247 GLY A C 1
ATOM 2001 O O . GLY A 1 247 ? 11.717 -6.936 11.058 1.00 91.31 247 GLY A O 1
ATOM 2002 N N . SER A 1 248 ? 13.691 -5.903 10.754 1.00 94.94 248 SER A N 1
ATOM 2003 C CA . SER A 1 248 ? 13.140 -4.732 10.060 1.00 94.94 248 SER A CA 1
ATOM 2004 C C . SER A 1 248 ? 12.912 -5.019 8.574 1.00 94.94 248 SER A C 1
ATOM 2006 O O . SER A 1 248 ? 13.693 -5.749 7.956 1.00 94.94 248 SER A O 1
ATOM 2008 N N . CYS A 1 249 ? 11.886 -4.409 7.976 1.00 94.81 249 CYS A N 1
ATOM 2009 C CA . CYS A 1 249 ? 11.608 -4.551 6.544 1.00 94.81 249 CYS A CA 1
ATOM 2010 C C . CYS A 1 249 ? 12.789 -4.161 5.653 1.00 94.81 249 CYS A C 1
ATOM 2012 O O . CYS A 1 249 ? 13.106 -4.910 4.732 1.00 94.81 249 CYS A O 1
ATOM 2014 N N . SER A 1 250 ? 13.525 -3.097 5.990 1.00 93.25 250 SER A N 1
ATOM 2015 C CA . SER A 1 250 ? 14.751 -2.709 5.276 1.00 93.25 250 SER A CA 1
ATOM 2016 C C . SER A 1 250 ? 15.768 -3.852 5.159 1.00 93.25 250 SER A C 1
ATOM 2018 O O . SER A 1 250 ? 16.355 -4.052 4.100 1.00 93.25 250 SER A O 1
ATOM 2020 N N . GLU A 1 251 ? 15.962 -4.644 6.220 1.00 93.69 251 GLU A N 1
ATOM 2021 C CA . GLU A 1 251 ? 16.897 -5.775 6.192 1.00 93.69 251 GLU A CA 1
ATOM 2022 C C . GLU A 1 251 ? 16.311 -7.007 5.509 1.00 93.69 251 GLU A C 1
ATOM 2024 O O . GLU A 1 251 ? 17.018 -7.722 4.798 1.00 93.69 251 GLU A O 1
ATOM 2029 N N . LYS A 1 252 ? 15.017 -7.260 5.712 1.00 93.94 252 LYS A N 1
ATOM 2030 C CA . LYS A 1 252 ? 14.320 -8.407 5.123 1.00 93.94 252 LYS A CA 1
ATOM 2031 C C . LYS A 1 252 ? 14.293 -8.343 3.597 1.00 93.94 252 LYS A C 1
ATOM 2033 O O . LYS A 1 252 ? 14.406 -9.375 2.934 1.00 93.94 252 LYS A O 1
ATOM 2038 N N . VAL A 1 253 ? 14.153 -7.140 3.043 1.00 92.88 253 VAL A N 1
ATOM 2039 C CA . VAL A 1 253 ? 13.963 -6.932 1.603 1.00 92.88 253 VAL A CA 1
ATOM 2040 C C . VAL A 1 253 ? 15.203 -6.425 0.875 1.00 92.88 253 VAL A C 1
ATOM 2042 O O . VAL A 1 253 ? 15.145 -6.175 -0.322 1.00 92.88 253 VAL A O 1
ATOM 2045 N N . LYS A 1 254 ? 16.352 -6.315 1.551 1.00 90.12 254 LYS A N 1
ATOM 2046 C CA . LYS A 1 254 ? 17.579 -5.759 0.953 1.00 90.12 254 LYS A CA 1
ATOM 2047 C C . LYS A 1 254 ? 18.042 -6.459 -0.331 1.00 90.12 254 LYS A C 1
ATOM 2049 O O . LYS A 1 254 ? 18.638 -5.802 -1.174 1.00 90.12 254 LYS A O 1
ATOM 2054 N N . ASN A 1 255 ? 17.727 -7.748 -0.471 1.00 86.50 255 ASN A N 1
ATOM 2055 C CA . ASN A 1 255 ? 18.068 -8.572 -1.633 1.00 86.50 255 ASN A CA 1
ATOM 2056 C C . ASN A 1 255 ? 16.975 -8.576 -2.718 1.00 86.50 255 ASN A C 1
ATOM 2058 O O . ASN A 1 255 ? 17.114 -9.305 -3.691 1.00 86.50 255 ASN A O 1
ATOM 2062 N N . ALA A 1 256 ? 15.876 -7.826 -2.559 1.00 81.44 256 ALA A N 1
ATOM 2063 C CA . ALA A 1 256 ? 14.807 -7.763 -3.562 1.00 81.44 256 ALA A CA 1
ATOM 2064 C C . ALA A 1 256 ? 15.321 -7.458 -4.988 1.00 81.44 256 ALA A C 1
ATOM 2066 O O . ALA A 1 256 ? 14.860 -8.128 -5.909 1.00 81.44 256 ALA A O 1
ATOM 2067 N N . PRO A 1 257 ? 16.316 -6.563 -5.189 1.00 74.25 257 PRO A N 1
ATOM 2068 C CA . PRO A 1 257 ? 16.881 -6.319 -6.519 1.00 74.25 257 PRO A CA 1
ATOM 2069 C C . PRO A 1 257 ? 17.580 -7.534 -7.153 1.00 74.25 257 PRO A C 1
ATOM 2071 O O . PRO A 1 257 ? 17.668 -7.607 -8.370 1.00 74.25 257 PRO A O 1
ATOM 2074 N N . ASP A 1 258 ? 18.068 -8.486 -6.351 1.00 73.50 258 ASP A N 1
ATOM 2075 C CA . ASP A 1 258 ? 18.862 -9.633 -6.821 1.00 73.50 258 ASP A CA 1
ATOM 2076 C C . ASP A 1 258 ? 18.017 -10.900 -7.057 1.00 73.50 258 ASP A C 1
ATOM 2078 O O . ASP A 1 258 ? 18.531 -11.928 -7.502 1.00 73.50 258 ASP A O 1
ATOM 2082 N N . LEU A 1 259 ? 16.731 -10.868 -6.691 1.00 65.94 259 LEU A N 1
ATOM 2083 C CA . LEU A 1 259 ? 15.833 -12.029 -6.716 1.00 65.94 259 LEU A CA 1
ATOM 2084 C C . LEU A 1 259 ? 14.953 -12.091 -7.972 1.00 65.94 259 LEU A C 1
ATOM 2086 O O . LEU A 1 259 ? 14.270 -13.096 -8.180 1.00 65.94 259 LEU A O 1
ATOM 2090 N N . LEU A 1 260 ? 14.959 -11.039 -8.790 1.00 59.09 260 LEU A N 1
ATOM 2091 C CA . LEU A 1 260 ? 14.045 -10.836 -9.912 1.00 59.09 260 LEU A CA 1
ATOM 2092 C C . LEU A 1 260 ? 14.869 -10.668 -11.202 1.00 59.09 260 LEU A C 1
ATOM 2094 O O . LEU A 1 260 ? 15.861 -9.945 -11.206 1.00 59.09 260 LEU A O 1
ATOM 2098 N N . PHE A 1 261 ? 14.517 -11.436 -12.242 1.00 50.78 261 PHE A N 1
ATOM 2099 C CA . PHE A 1 261 ? 15.297 -11.665 -13.473 1.00 50.78 261 PHE A CA 1
ATOM 2100 C C . PHE A 1 261 ? 14.721 -10.949 -14.696 1.00 50.78 261 PHE A C 1
ATOM 2102 O O . PHE A 1 261 ? 13.514 -11.127 -14.973 1.00 50.78 261 PHE A O 1
#

Sequence (261 aa):
MTTLKGRISNEIYIWRSSDNACPKCQSLDGKEYENIDDIPDRPHPNCKCYIDTVIDDECGCHEQIDNIIDDVEEMEGDILSGLDEMEAAKIEVESIFIEYYSLKEELAFMKEELEACGPNCKAVEATKKTRDFSKIESFLDSTMYFIVKHIDSGRTAYELFRENKRLMIDNRDGSRDKYYHAKSNCEAAELGFWQGWWSLQFSILKEVMDFVKKVGFQKEDAMVIFKDCLEDINADIYGIEQAKKHGSCSEKVKNAPDLLF

Radius of gyration: 32.49 Å; Cα contacts (8 Å, |Δi|>4): 239; chains: 1; bounding box: 87×43×96 Å

Nearest PDB structures (foldseek):
  6py0-assembly1_B  TM=7.302E-01  e=1.450E-01  Mus musculus

Solvent-accessible surface area (backbone atoms only — not comparable to full-atom values): 14466 Å² total; per-residue (Å²): 140,81,80,88,82,79,79,93,59,69,48,37,36,28,32,42,43,46,103,81,30,50,74,69,45,50,74,39,45,74,42,75,33,73,45,80,88,73,55,76,77,76,93,47,100,83,56,53,54,50,77,44,79,43,74,76,70,90,60,86,49,70,72,52,50,55,56,48,52,51,52,52,53,46,51,55,47,49,54,52,50,50,51,52,51,49,49,52,51,45,53,52,53,53,50,54,49,53,51,51,54,53,53,49,52,52,52,51,51,52,49,51,56,56,65,70,58,46,96,82,41,84,63,60,74,69,57,77,68,72,74,86,52,66,69,59,50,57,50,48,54,54,50,48,55,49,52,52,52,51,52,53,24,37,51,54,15,50,51,39,45,54,49,32,54,48,50,34,59,76,68,67,37,71,92,44,48,37,30,39,42,8,25,27,22,9,52,21,27,60,77,30,72,61,14,29,51,36,28,50,52,53,52,53,53,48,40,53,51,51,41,48,47,38,36,74,68,68,65,43,61,58,69,61,47,53,51,52,40,51,48,40,52,50,19,27,52,50,10,40,63,44,32,81,50,91,79,56,42,70,71,70,26,66,57,39,64,78,76,60,135